Protein AF-A0A967T1V9-F1 (afdb_monomer)

Mean predicted aligned error: 3.92 Å

Radius of gyration: 18.21 Å; Cα contacts (8 Å, |Δi|>4): 302; chains: 1; bounding box: 53×34×50 Å

Structure (mmCIF, N/CA/C/O backbone):
data_AF-A0A967T1V9-F1
#
_entry.id   AF-A0A967T1V9-F1
#
loop_
_atom_site.group_PDB
_atom_site.id
_atom_site.type_symbol
_atom_site.label_atom_id
_atom_site.label_alt_id
_atom_site.label_comp_id
_atom_site.label_asym_id
_atom_site.label_entity_id
_atom_site.label_seq_id
_atom_site.pdbx_PDB_ins_code
_atom_site.Cartn_x
_atom_site.Cartn_y
_atom_site.Cartn_z
_atom_site.occupancy
_atom_site.B_iso_or_equiv
_atom_site.auth_seq_id
_atom_site.auth_comp_id
_atom_site.auth_asym_id
_atom_site.auth_atom_id
_atom_site.pdbx_PDB_model_num
ATOM 1 N N . MET A 1 1 ? -32.010 10.575 22.902 1.00 70.25 1 MET A N 1
ATOM 2 C CA . MET A 1 1 ? -31.054 11.051 21.871 1.00 70.25 1 MET A CA 1
ATOM 3 C C . MET A 1 1 ? -29.702 10.324 21.875 1.00 70.25 1 MET A C 1
ATOM 5 O O . MET A 1 1 ? -29.165 10.137 20.795 1.00 70.25 1 MET A O 1
ATOM 9 N N . ASN A 1 2 ? -29.163 9.843 23.007 1.00 82.50 2 ASN A N 1
ATOM 10 C CA . ASN A 1 2 ? -27.810 9.244 23.025 1.00 82.50 2 ASN A CA 1
ATOM 11 C C . ASN A 1 2 ? -27.678 7.851 22.374 1.00 82.50 2 ASN A C 1
ATOM 13 O O . ASN A 1 2 ? -26.632 7.557 21.805 1.00 82.50 2 ASN A O 1
ATOM 17 N N . GLN A 1 3 ? -28.718 7.008 22.412 1.00 84.69 3 GLN A N 1
ATOM 18 C CA . GLN A 1 3 ? -28.639 5.645 21.858 1.00 84.69 3 GLN A CA 1
ATOM 19 C C . GLN A 1 3 ? -28.569 5.617 20.322 1.00 84.69 3 GLN A C 1
ATOM 21 O O . GLN A 1 3 ? -27.762 4.881 19.764 1.00 84.69 3 GLN A O 1
ATOM 26 N N . LEU A 1 4 ? -29.348 6.465 19.639 1.00 86.62 4 LEU A N 1
ATOM 27 C CA . LEU A 1 4 ? -29.319 6.595 18.175 1.00 86.62 4 LEU A CA 1
ATOM 28 C C . LEU A 1 4 ? -27.925 7.003 17.666 1.00 86.62 4 LEU A C 1
ATOM 30 O O . LEU A 1 4 ? -27.358 6.333 16.807 1.00 86.62 4 LEU A O 1
ATOM 34 N N . ALA A 1 5 ? -27.319 8.023 18.284 1.00 89.06 5 ALA A N 1
ATOM 35 C CA . ALA A 1 5 ? -25.990 8.502 17.903 1.00 89.06 5 ALA A CA 1
ATOM 36 C C . ALA A 1 5 ? -24.879 7.449 18.106 1.00 89.06 5 ALA A C 1
ATOM 38 O O . ALA A 1 5 ? -23.890 7.422 17.367 1.00 89.06 5 ALA A O 1
ATOM 39 N N . GLU A 1 6 ? -25.014 6.572 19.106 1.00 88.12 6 GLU A N 1
ATOM 40 C CA . GLU A 1 6 ? -24.047 5.498 19.340 1.00 88.12 6 GLU A CA 1
ATOM 41 C C . GLU A 1 6 ? -24.153 4.391 18.281 1.00 88.12 6 GLU A C 1
ATOM 43 O O . GLU A 1 6 ? -23.126 3.912 17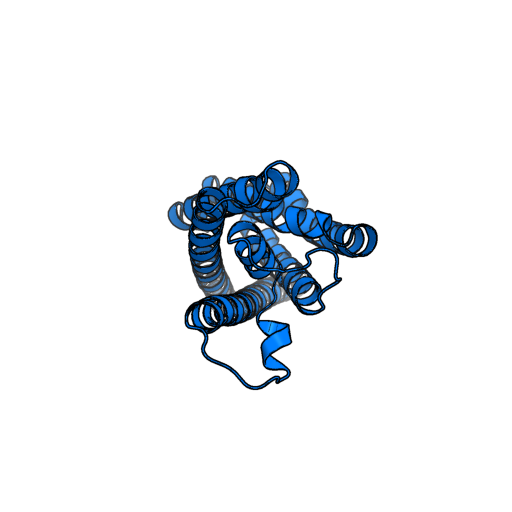.783 1.00 88.12 6 GLU A O 1
ATOM 48 N N . THR A 1 7 ? -25.376 4.022 17.898 1.00 89.25 7 THR A N 1
ATOM 49 C CA . THR A 1 7 ? -25.648 3.023 16.856 1.00 89.25 7 THR A CA 1
ATOM 50 C C . THR A 1 7 ? -25.126 3.479 15.495 1.00 89.25 7 THR A C 1
ATOM 52 O O . THR A 1 7 ? -24.382 2.737 14.846 1.00 89.25 7 THR A O 1
ATOM 55 N N . ASP A 1 8 ? -25.391 4.728 15.104 1.00 91.19 8 ASP A N 1
ATOM 56 C CA . ASP A 1 8 ? -24.904 5.296 13.838 1.00 91.19 8 ASP A CA 1
ATOM 57 C C . ASP A 1 8 ? -23.376 5.286 13.765 1.00 91.19 8 ASP A C 1
ATOM 59 O O . ASP A 1 8 ? -22.770 4.889 12.763 1.00 91.19 8 ASP A O 1
ATOM 63 N N . LYS A 1 9 ? -22.723 5.638 14.876 1.00 92.25 9 LYS A N 1
ATOM 64 C CA . LYS A 1 9 ? -21.265 5.611 14.979 1.00 92.25 9 LYS A CA 1
ATOM 65 C C . LYS A 1 9 ? -20.708 4.193 14.856 1.00 92.25 9 LYS A C 1
ATOM 67 O O . LYS A 1 9 ? -19.671 4.025 14.217 1.00 92.25 9 LYS A O 1
ATOM 72 N N . LYS A 1 10 ? -21.336 3.176 15.455 1.00 90.88 10 LYS A N 1
ATOM 73 C CA . LYS A 1 10 ? -20.901 1.769 15.321 1.00 90.88 10 LYS A CA 1
ATOM 74 C C . LYS A 1 10 ? -21.053 1.276 13.880 1.00 90.88 10 LYS A C 1
ATOM 76 O O . LYS A 1 10 ? -20.117 0.677 13.346 1.00 90.88 10 LYS A O 1
ATOM 81 N N . ASN A 1 11 ? -22.169 1.604 13.232 1.00 93.38 11 ASN A N 1
ATOM 82 C CA . ASN A 1 11 ? -22.436 1.249 11.837 1.00 93.38 11 ASN A CA 1
ATOM 83 C C . ASN A 1 11 ? -21.427 1.884 10.876 1.00 93.38 11 ASN A C 1
ATOM 85 O O . ASN A 1 11 ? -20.860 1.189 10.030 1.00 93.38 11 ASN A O 1
ATOM 89 N N . LEU A 1 12 ? -21.112 3.170 11.059 1.00 94.62 12 LEU A N 1
ATOM 90 C CA . LEU A 1 12 ? -20.089 3.854 10.266 1.00 94.62 12 LEU A CA 1
ATOM 91 C C . LEU A 1 12 ? -18.727 3.154 10.377 1.00 94.62 12 LEU A C 1
ATOM 93 O O . LEU A 1 12 ? -18.062 2.916 9.374 1.00 94.62 12 LEU A O 1
ATOM 97 N N . GLN A 1 13 ? -18.315 2.779 11.589 1.00 94.50 13 GLN A N 1
ATOM 98 C CA . GLN A 1 13 ? -17.035 2.096 11.811 1.00 94.50 13 GLN A CA 1
ATOM 99 C C . GLN A 1 13 ? -16.987 0.722 11.149 1.00 94.50 13 GLN A C 1
ATOM 101 O O . GLN A 1 13 ? -15.984 0.377 10.527 1.00 94.50 13 GLN A O 1
ATOM 106 N N . LYS A 1 14 ? -18.075 -0.045 11.260 1.00 95.62 14 LYS A N 1
ATOM 107 C CA . LYS A 1 14 ? -18.221 -1.340 10.591 1.00 95.62 14 LYS A CA 1
ATOM 108 C C . LYS A 1 14 ? -18.066 -1.188 9.076 1.00 95.62 14 LYS A C 1
ATOM 110 O O . LYS A 1 14 ? -17.266 -1.899 8.472 1.00 95.62 14 LYS A O 1
ATOM 115 N N . ASN A 1 15 ? -18.756 -0.213 8.485 1.00 96.75 15 ASN A N 1
ATOM 116 C CA . ASN A 1 15 ? -18.692 0.055 7.049 1.00 96.75 15 ASN A CA 1
ATOM 117 C C . ASN A 1 15 ? -17.290 0.487 6.601 1.00 96.75 15 ASN A C 1
ATOM 119 O O . ASN A 1 15 ? -16.814 0.006 5.577 1.00 96.75 15 ASN A O 1
ATOM 123 N N . LEU A 1 16 ? -16.595 1.321 7.384 1.00 96.81 16 LEU A N 1
ATOM 124 C CA . LEU A 1 16 ? -15.213 1.721 7.094 1.00 96.81 16 LEU A CA 1
ATOM 125 C C . LEU A 1 16 ? -14.243 0.534 7.131 1.00 96.81 16 LEU A C 1
ATOM 127 O O . LEU A 1 16 ? -13.396 0.415 6.247 1.00 96.81 16 LEU A O 1
ATOM 131 N N . TYR A 1 17 ? -14.370 -0.370 8.108 1.00 97.56 17 TYR A N 1
ATOM 132 C CA . TYR A 1 17 ? -13.539 -1.576 8.148 1.00 97.56 17 TYR A CA 1
ATOM 133 C C . TYR A 1 17 ? -13.818 -2.511 6.974 1.00 97.56 17 TYR A C 1
ATOM 135 O O . TYR A 1 17 ? -12.871 -2.994 6.357 1.00 97.56 17 TYR A O 1
ATOM 143 N N . LYS A 1 18 ? -15.092 -2.711 6.621 1.00 97.38 18 LYS A N 1
ATOM 144 C CA . LYS A 1 18 ? -15.491 -3.532 5.472 1.00 97.38 18 LYS A CA 1
ATOM 145 C C . LYS A 1 18 ? -14.981 -2.955 4.150 1.00 97.38 18 LYS A C 1
ATOM 147 O O . LYS A 1 18 ? -14.394 -3.683 3.349 1.00 97.38 18 LYS A O 1
ATOM 152 N N . ALA A 1 19 ? -15.172 -1.654 3.930 1.00 97.75 19 ALA A N 1
ATOM 153 C CA . ALA A 1 19 ? -14.698 -0.959 2.735 1.00 97.75 19 ALA A CA 1
ATOM 154 C C . ALA A 1 19 ? -13.168 -1.005 2.639 1.00 97.75 19 ALA A C 1
ATOM 156 O O . ALA A 1 19 ? -12.628 -1.346 1.586 1.00 97.75 19 ALA A O 1
ATOM 157 N N . GLY A 1 20 ? -12.470 -0.751 3.751 1.00 97.88 20 GLY A N 1
ATOM 158 C CA . GLY A 1 20 ? -11.017 -0.854 3.822 1.00 97.88 20 GLY A CA 1
ATOM 159 C C . GLY A 1 20 ? -10.523 -2.262 3.493 1.00 97.88 20 GLY A C 1
ATOM 160 O O . GLY A 1 20 ? -9.680 -2.412 2.615 1.00 97.88 20 GLY A O 1
ATOM 161 N N . ALA A 1 21 ? -11.088 -3.297 4.123 1.00 98.06 21 ALA A N 1
ATOM 162 C CA . ALA A 1 21 ? -10.703 -4.691 3.894 1.00 98.06 21 ALA A CA 1
ATOM 163 C C . ALA A 1 21 ? -10.930 -5.134 2.440 1.00 98.06 21 ALA A C 1
ATOM 165 O O . ALA A 1 21 ? -10.050 -5.743 1.833 1.00 98.06 21 ALA A O 1
ATOM 166 N N . THR A 1 22 ? -12.081 -4.767 1.868 1.00 98.06 22 THR A N 1
ATOM 167 C CA . THR A 1 22 ? -12.411 -5.044 0.461 1.00 98.06 22 THR A CA 1
ATOM 168 C C . THR A 1 22 ? -11.415 -4.355 -0.472 1.00 98.06 22 THR A C 1
ATOM 170 O O . THR A 1 22 ? -10.914 -4.974 -1.407 1.00 98.06 22 THR A O 1
ATOM 173 N N . SER A 1 23 ? -11.061 -3.100 -0.180 1.00 98.31 23 SER A N 1
ATOM 174 C CA . SER A 1 23 ? -10.085 -2.344 -0.973 1.00 98.31 23 SER A CA 1
ATOM 175 C C . SER A 1 23 ? -8.697 -2.985 -0.936 1.00 98.31 23 SER A C 1
ATOM 177 O O . SER A 1 23 ? -8.032 -3.070 -1.965 1.00 98.31 23 SER A O 1
ATOM 179 N N . VAL A 1 24 ? -8.275 -3.498 0.226 1.00 98.19 24 VAL A N 1
ATOM 180 C CA . VAL A 1 24 ? -6.996 -4.214 0.373 1.00 98.19 24 VAL A CA 1
ATOM 181 C C . VAL A 1 24 ? -6.970 -5.500 -0.444 1.00 98.19 24 VAL A C 1
ATOM 183 O O . VAL A 1 24 ? -5.974 -5.772 -1.110 1.00 98.19 24 VAL A O 1
ATOM 186 N N . LEU A 1 25 ? -8.054 -6.281 -0.423 1.00 98.38 25 LEU A N 1
ATOM 187 C CA . LEU A 1 25 ? -8.147 -7.499 -1.229 1.00 98.38 25 LEU A CA 1
ATOM 188 C C . LEU A 1 25 ? -8.096 -7.195 -2.726 1.00 98.38 25 LEU A C 1
ATOM 190 O O . LEU A 1 25 ? -7.391 -7.886 -3.455 1.00 98.38 25 LEU A O 1
ATOM 194 N N . LEU A 1 26 ? -8.790 -6.148 -3.177 1.00 98.19 26 LEU A N 1
ATOM 195 C CA . LEU A 1 26 ? -8.714 -5.712 -4.571 1.00 98.19 26 LEU A CA 1
ATOM 196 C C . LEU A 1 26 ? -7.283 -5.318 -4.947 1.00 98.19 26 LEU A C 1
ATOM 198 O O . LEU A 1 26 ? -6.775 -5.808 -5.950 1.00 98.19 26 LEU A O 1
ATOM 202 N N . MET A 1 27 ? -6.595 -4.522 -4.121 1.00 98.00 27 MET A N 1
ATOM 203 C CA . MET A 1 27 ? -5.181 -4.196 -4.353 1.00 98.00 27 MET A CA 1
ATOM 204 C C . MET A 1 27 ? -4.307 -5.450 -4.425 1.00 98.00 27 MET A C 1
ATOM 206 O O . MET A 1 27 ? -3.477 -5.555 -5.323 1.00 98.00 27 MET A O 1
ATOM 210 N N . LEU A 1 28 ? -4.503 -6.414 -3.521 1.00 98.00 28 LEU A N 1
ATOM 211 C CA . LEU A 1 28 ? -3.759 -7.673 -3.534 1.00 98.00 28 LEU A CA 1
ATOM 212 C C . LEU A 1 28 ? -3.951 -8.424 -4.858 1.00 98.00 28 LEU A C 1
ATOM 214 O O . LEU A 1 28 ? -2.972 -8.894 -5.428 1.00 98.00 28 LEU A O 1
ATOM 218 N N . VAL A 1 29 ? -5.180 -8.493 -5.377 1.00 97.75 29 VAL A N 1
ATOM 219 C CA . VAL A 1 29 ? -5.466 -9.101 -6.687 1.00 97.75 29 VAL A CA 1
ATOM 220 C C . VAL A 1 29 ? -4.754 -8.349 -7.814 1.00 97.75 29 VAL A C 1
ATOM 222 O O . VAL A 1 29 ? -4.144 -8.985 -8.670 1.00 97.75 29 VAL A O 1
ATOM 225 N N . LEU A 1 30 ? -4.766 -7.013 -7.803 1.00 96.62 30 LEU A N 1
ATOM 226 C CA . LEU A 1 30 ? -4.076 -6.207 -8.817 1.00 96.62 30 LEU A CA 1
ATOM 227 C C . LEU A 1 30 ? -2.554 -6.426 -8.802 1.00 96.62 30 LEU A C 1
ATOM 229 O O . LEU A 1 30 ? -1.940 -6.577 -9.858 1.00 96.62 30 LEU A O 1
ATOM 233 N N . PHE A 1 31 ? -1.942 -6.509 -7.618 1.00 96.69 31 PHE A N 1
ATOM 234 C CA . PHE A 1 31 ? -0.520 -6.839 -7.500 1.00 96.69 31 PHE A CA 1
ATOM 235 C C . PHE A 1 31 ? -0.232 -8.298 -7.899 1.00 96.69 31 PHE A C 1
ATOM 237 O O . PHE A 1 31 ? 0.758 -8.566 -8.573 1.00 96.69 31 PHE A O 1
ATOM 244 N N . LEU A 1 32 ? -1.114 -9.253 -7.597 1.00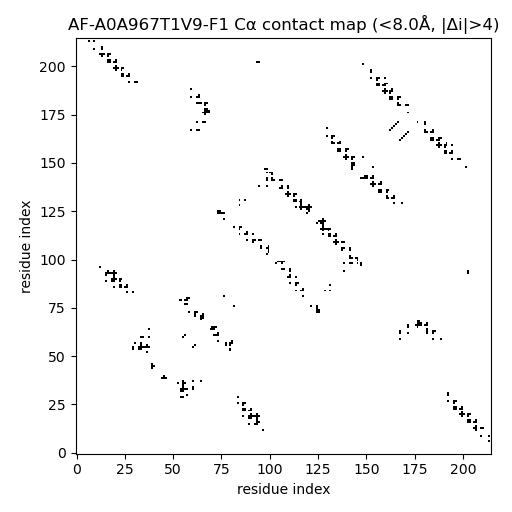 96.31 32 LEU A N 1
ATOM 245 C CA . LEU A 1 32 ? -0.957 -10.633 -8.076 1.00 96.31 32 LEU A CA 1
ATOM 246 C C . LEU A 1 32 ? -0.981 -10.721 -9.608 1.00 96.31 32 LEU A C 1
ATOM 248 O O . LEU A 1 32 ? -0.148 -11.416 -10.188 1.00 96.31 32 LEU A O 1
ATOM 252 N N . ILE A 1 33 ? -1.878 -9.982 -10.271 1.00 94.62 33 ILE A N 1
ATOM 253 C CA . ILE A 1 33 ? -1.911 -9.889 -11.740 1.00 94.62 33 ILE A CA 1
ATOM 254 C C . ILE A 1 33 ? -0.579 -9.339 -12.269 1.00 94.62 33 ILE A C 1
ATOM 256 O O . ILE A 1 33 ? -0.012 -9.900 -13.206 1.00 94.62 33 ILE A O 1
ATOM 260 N N . GLY A 1 34 ? -0.040 -8.295 -11.635 1.00 93.75 34 GLY A N 1
ATOM 261 C CA . GLY A 1 34 ? 1.278 -7.754 -11.967 1.00 93.75 34 GLY A CA 1
ATOM 262 C C . GLY A 1 34 ? 2.421 -8.759 -11.805 1.00 93.75 34 GLY A C 1
ATOM 263 O O . GLY A 1 34 ? 3.250 -8.901 -12.702 1.00 93.75 34 GLY A O 1
ATOM 264 N N . ALA A 1 35 ? 2.443 -9.505 -10.698 1.00 93.56 35 ALA A N 1
ATOM 265 C CA . ALA A 1 35 ? 3.440 -10.547 -10.452 1.00 93.56 35 ALA A CA 1
ATOM 266 C C . ALA A 1 35 ? 3.387 -11.660 -11.513 1.00 93.56 35 ALA A C 1
ATOM 268 O O . ALA A 1 35 ? 4.425 -12.081 -12.026 1.00 93.56 35 ALA A O 1
ATOM 269 N N . ILE A 1 36 ? 2.184 -12.095 -11.901 1.00 91.94 36 ILE A N 1
ATOM 270 C CA . ILE A 1 36 ? 1.989 -13.049 -13.004 1.00 91.94 36 ILE A CA 1
ATOM 271 C C . ILE A 1 36 ? 2.498 -12.450 -14.325 1.00 91.94 36 ILE A C 1
ATOM 273 O O . ILE A 1 36 ? 3.154 -13.143 -15.106 1.00 91.94 36 ILE A O 1
ATOM 277 N N . GLY A 1 37 ? 2.266 -11.156 -14.560 1.00 89.50 37 GLY A N 1
ATOM 278 C CA . GLY A 1 37 ? 2.805 -10.421 -15.709 1.00 89.50 37 GLY A CA 1
ATOM 279 C C . GLY A 1 37 ? 4.336 -10.451 -15.783 1.00 89.50 37 GLY A C 1
ATOM 280 O O . GLY A 1 37 ? 4.903 -10.686 -16.852 1.00 89.50 37 GLY A O 1
ATOM 281 N N . ILE A 1 38 ? 5.026 -10.300 -14.646 1.00 89.06 38 ILE A N 1
ATOM 282 C CA . ILE A 1 38 ? 6.494 -10.430 -14.574 1.00 89.06 38 ILE A CA 1
ATOM 283 C C . ILE A 1 38 ? 6.936 -11.840 -14.976 1.00 89.06 38 ILE A C 1
ATOM 285 O O . ILE A 1 38 ? 7.829 -11.987 -15.814 1.00 89.06 38 ILE A O 1
ATOM 289 N N . ILE A 1 39 ? 6.324 -12.875 -14.395 1.00 88.38 39 ILE A N 1
ATOM 290 C CA . ILE A 1 39 ? 6.701 -14.276 -14.639 1.00 88.38 39 ILE A CA 1
ATOM 291 C C . ILE A 1 39 ? 6.501 -14.634 -16.115 1.00 88.38 39 ILE A C 1
ATOM 293 O O . ILE A 1 39 ? 7.401 -15.170 -16.756 1.00 88.38 39 ILE A O 1
ATOM 297 N N . THR A 1 40 ? 5.344 -14.289 -16.675 1.00 87.12 40 THR A N 1
ATOM 298 C CA . THR A 1 40 ? 4.993 -14.601 -18.069 1.00 87.12 40 THR A CA 1
ATOM 299 C C . THR A 1 40 ? 5.900 -13.884 -19.068 1.00 87.12 40 THR A C 1
ATOM 301 O O . THR A 1 40 ? 6.395 -14.521 -19.999 1.00 87.12 40 THR A O 1
ATOM 304 N N . THR A 1 41 ? 6.217 -12.606 -18.823 1.00 81.81 41 THR A N 1
ATOM 305 C CA . THR A 1 41 ? 7.192 -11.848 -19.627 1.00 81.81 41 THR A CA 1
ATOM 306 C C . THR A 1 41 ? 8.587 -12.474 -19.543 1.00 81.81 41 THR A C 1
ATOM 308 O O . THR A 1 41 ? 9.251 -12.649 -20.564 1.00 81.81 41 THR A O 1
ATOM 311 N N . SER A 1 42 ? 9.024 -12.861 -18.340 1.00 80.25 42 SER A N 1
ATOM 312 C CA . SER A 1 42 ? 10.353 -13.454 -18.117 1.00 80.25 42 SER A CA 1
ATOM 313 C C . SER A 1 42 ? 10.507 -14.810 -18.809 1.00 80.25 42 SER A C 1
ATOM 315 O O . SER A 1 42 ? 11.573 -15.125 -19.330 1.00 80.25 42 SER A O 1
ATOM 317 N N . LEU A 1 43 ? 9.426 -15.589 -18.872 1.00 84.94 43 LEU A N 1
ATOM 318 C CA . LEU A 1 43 ? 9.370 -16.881 -19.561 1.00 84.94 43 LEU A CA 1
ATOM 319 C C . LEU A 1 43 ? 9.114 -16.759 -21.073 1.00 84.94 43 LEU A C 1
ATOM 321 O O . LEU A 1 43 ? 8.974 -17.780 -21.742 1.00 84.94 43 LEU A O 1
ATOM 325 N N . ARG A 1 44 ? 9.048 -15.534 -21.622 1.00 79.25 44 ARG A N 1
ATOM 326 C CA . ARG A 1 44 ? 8.713 -15.251 -23.032 1.00 79.25 44 ARG A CA 1
ATOM 327 C C . ARG A 1 44 ? 7.409 -15.915 -23.487 1.00 79.25 44 ARG A C 1
ATOM 329 O O . ARG A 1 44 ? 7.261 -16.278 -24.652 1.00 79.25 44 ARG A O 1
ATOM 336 N N . ILE A 1 45 ? 6.455 -16.068 -22.572 1.00 77.12 45 ILE A N 1
ATOM 337 C CA . ILE A 1 45 ? 5.138 -16.610 -22.894 1.00 77.12 45 ILE A CA 1
ATOM 338 C C . ILE A 1 45 ? 4.351 -15.486 -23.563 1.00 77.12 45 ILE A C 1
ATOM 340 O O . ILE A 1 45 ? 3.948 -14.523 -22.912 1.00 77.12 45 ILE A O 1
ATOM 344 N N . THR A 1 46 ? 4.160 -15.588 -24.877 1.00 65.38 46 THR A N 1
ATOM 345 C CA . THR A 1 46 ? 3.362 -14.626 -25.640 1.00 65.38 46 THR A CA 1
ATOM 346 C C . THR A 1 46 ? 1.896 -14.753 -25.239 1.00 65.38 46 THR A C 1
ATOM 348 O O . THR A 1 46 ? 1.204 -15.685 -25.641 1.00 65.38 46 THR A O 1
ATOM 351 N N . ILE A 1 47 ? 1.410 -13.804 -24.442 1.00 66.81 47 ILE A N 1
ATOM 352 C CA . ILE A 1 47 ? -0.019 -13.628 -24.188 1.00 66.81 47 ILE A CA 1
ATOM 353 C C . ILE A 1 47 ? -0.516 -12.620 -25.223 1.00 66.81 47 ILE A C 1
ATOM 355 O O . ILE A 1 47 ? -0.063 -11.479 -25.234 1.00 66.81 47 ILE A O 1
ATOM 359 N N . ASN A 1 48 ? -1.419 -13.033 -26.114 1.00 61.19 48 ASN A N 1
ATOM 360 C CA . ASN A 1 48 ? -1.983 -12.151 -27.138 1.00 61.19 48 ASN A CA 1
ATOM 361 C C . ASN A 1 48 ? -2.728 -10.956 -26.502 1.00 61.19 48 ASN A C 1
ATOM 363 O O . ASN A 1 48 ? -3.840 -11.105 -26.004 1.00 61.19 48 ASN A O 1
ATOM 367 N N . ASN A 1 49 ? -2.077 -9.788 -26.520 1.00 60.47 49 ASN A N 1
ATOM 368 C CA . ASN A 1 49 ? -2.548 -8.400 -26.693 1.00 60.47 49 ASN A CA 1
ATOM 369 C C . ASN A 1 49 ? -3.970 -8.008 -26.220 1.00 60.47 49 ASN A C 1
ATOM 371 O O . ASN A 1 49 ? -4.666 -7.260 -26.906 1.00 60.47 49 ASN A O 1
ATOM 375 N N . GLY A 1 50 ? -4.425 -8.480 -25.059 1.00 75.69 50 GLY A N 1
ATOM 376 C CA . GLY A 1 50 ? -5.720 -8.097 -24.482 1.00 75.69 50 GLY A CA 1
ATOM 377 C C . GLY A 1 50 ? -5.651 -6.950 -23.463 1.00 75.69 50 GLY A C 1
ATOM 378 O O . GLY A 1 50 ? -4.579 -6.547 -23.015 1.00 75.69 50 GLY A O 1
ATOM 379 N N . TRP A 1 51 ? -6.826 -6.504 -23.001 1.00 74.75 51 TRP A N 1
ATOM 380 C CA . TRP A 1 51 ? -7.021 -5.581 -21.862 1.00 74.75 51 TRP A CA 1
ATOM 381 C C . TRP A 1 51 ? -6.242 -5.985 -20.594 1.00 74.75 51 TRP A C 1
ATOM 383 O O . TRP A 1 51 ? -5.851 -5.141 -19.792 1.00 74.75 51 TRP A O 1
ATOM 393 N N . LEU A 1 52 ? -5.971 -7.282 -20.437 1.00 76.56 52 LEU A N 1
ATOM 394 C CA . LEU A 1 52 ? -5.206 -7.864 -19.336 1.00 76.56 52 LEU A CA 1
ATOM 395 C C . LEU A 1 52 ? -3.762 -7.345 -19.262 1.00 76.56 52 LEU A C 1
ATOM 397 O O . LEU A 1 52 ? -3.207 -7.276 -18.169 1.00 76.56 52 LEU A O 1
ATOM 401 N N . MET A 1 53 ? -3.172 -6.930 -20.386 1.00 79.62 53 MET A N 1
ATOM 402 C CA . MET A 1 53 ? -1.814 -6.377 -20.426 1.00 79.62 53 MET A CA 1
ATOM 403 C C . MET A 1 53 ? -1.730 -5.042 -19.668 1.00 79.62 53 MET A C 1
ATOM 405 O O . MET A 1 53 ? -0.778 -4.806 -18.933 1.00 79.62 53 MET A O 1
ATOM 409 N N . GLN A 1 54 ? -2.785 -4.220 -19.734 1.00 81.62 54 GLN A N 1
ATOM 410 C CA . GLN A 1 54 ? -2.848 -2.943 -19.012 1.00 81.62 54 GLN A CA 1
ATOM 411 C C . GLN A 1 54 ? -2.890 -3.122 -17.487 1.00 81.62 54 GLN A C 1
ATOM 413 O O . GLN A 1 54 ? -2.420 -2.260 -16.751 1.00 81.62 54 GLN A O 1
ATOM 418 N N . LEU A 1 55 ? -3.430 -4.243 -16.998 1.00 85.44 55 LEU A N 1
ATOM 419 C CA . LEU A 1 55 ? -3.477 -4.544 -15.563 1.00 85.44 55 LEU A CA 1
ATOM 420 C C . LEU A 1 55 ? -2.152 -5.087 -15.016 1.00 85.44 55 LEU A C 1
ATOM 422 O O . LEU A 1 55 ? -1.940 -5.071 -13.803 1.00 85.44 55 LEU A O 1
ATOM 426 N N . GLN A 1 56 ? -1.269 -5.574 -15.888 1.00 87.75 56 GLN A N 1
ATOM 427 C CA . GLN A 1 56 ? 0.032 -6.111 -15.490 1.00 87.75 56 GLN A CA 1
ATOM 428 C C . GLN A 1 56 ? 1.054 -5.001 -15.213 1.00 87.75 56 GLN A C 1
ATOM 430 O O . GLN A 1 56 ? 1.946 -5.187 -14.386 1.00 87.75 56 GLN A O 1
ATOM 435 N N . ASP A 1 57 ? 0.903 -3.838 -15.848 1.00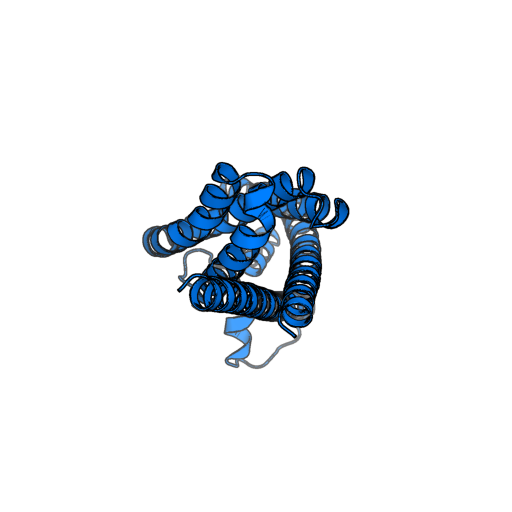 88.31 57 ASP A N 1
ATOM 436 C CA . ASP A 1 57 ? 1.834 -2.710 -15.749 1.00 88.31 57 ASP A CA 1
ATOM 437 C C . ASP A 1 57 ? 1.483 -1.752 -14.598 1.00 88.31 57 ASP A C 1
ATOM 439 O O . ASP A 1 57 ? 1.306 -0.547 -14.785 1.00 88.31 57 ASP A O 1
ATOM 443 N N . ASN A 1 58 ? 1.398 -2.288 -13.375 1.00 92.12 58 ASN A N 1
ATOM 444 C CA . ASN A 1 58 ? 1.445 -1.437 -12.184 1.00 92.12 58 ASN A CA 1
ATOM 445 C C . ASN A 1 58 ? 2.861 -0.893 -11.961 1.00 92.12 58 ASN A C 1
ATOM 447 O O . ASN A 1 58 ? 3.856 -1.512 -12.344 1.00 92.12 58 ASN A O 1
ATOM 451 N N . TRP A 1 59 ? 2.964 0.259 -11.306 1.00 93.19 59 TRP A N 1
ATOM 452 C CA . TRP A 1 59 ? 4.233 0.973 -11.156 1.00 93.19 59 TRP A CA 1
ATOM 453 C C . TRP A 1 59 ? 5.368 0.148 -10.536 1.00 93.19 59 TRP A C 1
ATOM 455 O O . TRP A 1 59 ? 6.514 0.289 -10.954 1.00 93.19 59 TRP A O 1
ATOM 465 N N . LEU A 1 60 ? 5.075 -0.745 -9.585 1.00 92.38 60 LEU A N 1
ATOM 466 C CA . LEU A 1 60 ? 6.088 -1.614 -8.981 1.00 92.38 60 LEU A CA 1
ATOM 467 C C . LEU A 1 60 ? 6.645 -2.631 -9.987 1.00 92.38 60 LEU A C 1
ATOM 469 O O . LEU A 1 60 ? 7.848 -2.895 -10.002 1.00 92.38 60 LEU A O 1
ATOM 473 N N . VAL A 1 61 ? 5.787 -3.181 -10.849 1.00 93.94 61 VAL A N 1
ATOM 474 C CA . VAL A 1 61 ? 6.207 -4.049 -11.959 1.00 93.94 61 VAL A CA 1
ATOM 475 C C . VAL A 1 61 ? 7.056 -3.263 -12.954 1.00 93.94 61 VAL A C 1
ATOM 477 O O . VAL A 1 61 ? 8.083 -3.762 -13.411 1.00 93.94 61 VAL A O 1
ATOM 480 N N . VAL A 1 62 ? 6.672 -2.023 -13.264 1.00 93.44 62 VAL A N 1
ATOM 481 C CA . VAL A 1 62 ? 7.443 -1.142 -14.154 1.00 93.44 62 VAL A CA 1
ATOM 482 C C . VAL A 1 62 ? 8.828 -0.842 -13.569 1.00 93.44 62 VAL A C 1
ATOM 484 O O . VAL A 1 62 ? 9.822 -0.971 -14.282 1.00 93.44 62 VAL A O 1
ATOM 487 N N . LEU A 1 63 ? 8.923 -0.523 -12.273 1.00 92.12 63 LEU A N 1
ATOM 488 C CA . LEU A 1 63 ? 10.205 -0.324 -11.584 1.00 92.12 63 LEU A CA 1
ATOM 489 C C . LEU A 1 63 ? 11.086 -1.573 -11.639 1.00 92.12 63 LEU A C 1
ATOM 491 O O . LEU A 1 63 ? 12.284 -1.478 -11.912 1.00 92.12 63 LEU A O 1
ATOM 495 N N . PHE A 1 64 ? 10.499 -2.750 -11.425 1.00 93.81 64 PHE A N 1
ATOM 496 C CA . PHE A 1 64 ? 11.218 -4.011 -11.563 1.00 93.81 64 PHE A CA 1
ATOM 497 C C . PHE A 1 64 ? 11.755 -4.203 -12.991 1.00 93.81 64 PHE A C 1
ATOM 499 O O . PHE A 1 64 ? 12.939 -4.488 -13.166 1.00 93.81 64 PHE A O 1
ATOM 506 N N . LYS A 1 65 ? 10.917 -3.984 -14.015 1.00 92.56 65 LYS A N 1
ATOM 507 C CA . LYS A 1 65 ? 11.301 -4.095 -15.434 1.00 92.56 65 LYS A CA 1
ATOM 508 C C . LYS A 1 65 ? 12.478 -3.175 -15.779 1.00 92.56 65 LYS A C 1
ATOM 510 O O . LYS A 1 65 ? 13.449 -3.646 -16.368 1.00 92.56 65 LYS A O 1
ATOM 515 N N . ILE A 1 66 ? 12.437 -1.911 -15.353 1.00 92.69 66 ILE A N 1
ATOM 516 C CA . ILE A 1 66 ? 13.516 -0.938 -15.601 1.00 92.69 66 ILE A CA 1
ATOM 517 C C . ILE A 1 66 ? 14.836 -1.407 -14.991 1.00 92.69 66 ILE A C 1
ATOM 519 O O . ILE A 1 66 ? 15.873 -1.366 -15.654 1.00 92.69 66 ILE A O 1
ATOM 523 N N . ASN A 1 67 ? 14.816 -1.903 -13.753 1.00 93.81 67 ASN A N 1
ATOM 524 C CA . ASN A 1 67 ? 16.032 -2.362 -13.078 1.00 93.81 67 ASN A CA 1
ATOM 525 C C . ASN A 1 67 ? 16.575 -3.687 -13.631 1.00 93.81 67 ASN A C 1
ATOM 527 O O . ASN A 1 67 ? 17.774 -3.937 -13.548 1.00 93.81 67 ASN A O 1
ATOM 531 N N . MET A 1 68 ? 15.722 -4.493 -14.264 1.00 91.75 68 MET A N 1
ATOM 532 C CA . MET A 1 68 ? 16.124 -5.666 -15.048 1.00 91.75 68 MET A CA 1
ATOM 533 C C . MET A 1 68 ? 16.700 -5.313 -16.431 1.00 91.75 68 MET A C 1
ATOM 535 O O . MET A 1 68 ? 17.088 -6.213 -17.171 1.00 91.75 68 MET A O 1
ATOM 539 N N . GLY A 1 69 ? 16.749 -4.028 -16.802 1.00 89.69 69 GLY A N 1
ATOM 540 C CA . GLY A 1 69 ? 17.209 -3.580 -18.120 1.00 89.69 69 GLY A CA 1
ATOM 541 C C . GLY A 1 69 ? 16.176 -3.775 -19.234 1.00 89.69 69 GLY A C 1
ATOM 542 O O . GLY A 1 69 ? 16.525 -3.721 -20.411 1.00 89.69 69 GLY A O 1
ATOM 543 N N . LEU A 1 70 ? 14.907 -4.012 -18.886 1.00 88.38 70 LEU A N 1
ATOM 544 C CA . LEU A 1 70 ? 13.814 -4.084 -19.850 1.00 88.38 70 LEU A CA 1
ATOM 545 C C . LEU A 1 70 ? 13.301 -2.676 -20.165 1.00 88.38 70 LEU A C 1
ATOM 547 O O . LEU A 1 70 ? 13.217 -1.815 -19.288 1.00 88.38 70 LEU A O 1
ATOM 551 N N . GLN A 1 71 ? 12.909 -2.452 -21.418 1.00 85.31 71 GLN A N 1
ATOM 552 C CA . GLN A 1 71 ? 12.329 -1.181 -21.837 1.00 85.31 71 GLN A CA 1
ATOM 553 C C . GLN A 1 71 ? 10.937 -1.012 -21.213 1.00 85.31 71 GLN A C 1
ATOM 555 O O . GLN A 1 71 ? 9.996 -1.724 -21.559 1.00 85.31 71 GLN A O 1
ATOM 560 N N . ALA A 1 72 ? 10.804 -0.069 -20.283 1.00 86.88 72 ALA A N 1
ATOM 561 C CA . ALA A 1 72 ? 9.532 0.305 -19.676 1.00 86.88 72 ALA A CA 1
ATOM 562 C C . ALA A 1 72 ? 9.532 1.801 -19.325 1.00 86.88 72 ALA A C 1
ATOM 564 O O . ALA A 1 72 ? 10.591 2.414 -19.195 1.00 86.88 72 ALA A O 1
ATOM 565 N N . ASN A 1 73 ? 8.345 2.404 -19.209 1.00 85.31 73 ASN A N 1
ATOM 566 C CA . ASN A 1 73 ? 8.194 3.847 -19.027 1.00 85.31 73 ASN A CA 1
ATOM 567 C C . ASN A 1 73 ? 7.366 4.166 -17.773 1.00 85.31 73 ASN A C 1
ATOM 569 O O . ASN A 1 73 ? 6.201 3.787 -17.685 1.00 85.31 73 ASN A O 1
ATOM 573 N N . LEU A 1 74 ? 7.966 4.883 -16.816 1.00 82.00 74 LEU A N 1
ATOM 574 C CA . LEU A 1 74 ? 7.316 5.304 -15.565 1.00 82.00 74 LEU A CA 1
ATOM 575 C C . LEU A 1 74 ? 6.490 6.585 -15.694 1.00 82.00 74 LEU A C 1
ATOM 577 O O . LEU A 1 74 ? 5.661 6.835 -14.817 1.00 82.00 74 LEU A O 1
ATOM 581 N N . ASN A 1 75 ? 6.721 7.379 -16.745 1.00 82.50 75 ASN A N 1
ATOM 582 C CA . ASN A 1 75 ? 6.153 8.721 -16.918 1.00 82.50 75 ASN A CA 1
ATOM 583 C C . ASN A 1 75 ? 4.758 8.712 -17.552 1.00 82.50 75 ASN A C 1
ATOM 585 O O . ASN A 1 75 ? 4.218 9.765 -17.881 1.00 82.50 75 ASN A O 1
ATOM 589 N N . ILE A 1 76 ? 4.172 7.534 -17.748 1.00 85.69 76 ILE A N 1
ATOM 590 C CA . ILE A 1 76 ? 2.811 7.398 -18.251 1.00 85.69 76 ILE A CA 1
ATOM 591 C C . ILE A 1 76 ? 1.879 7.327 -17.045 1.00 85.69 76 ILE A C 1
ATOM 593 O O . ILE A 1 76 ? 2.053 6.486 -16.159 1.00 85.69 76 ILE A O 1
ATOM 597 N N . ILE A 1 77 ? 0.875 8.206 -17.019 1.00 87.69 77 ILE A N 1
ATOM 598 C CA . ILE A 1 77 ? -0.204 8.144 -16.032 1.00 87.69 77 ILE A CA 1
ATOM 599 C C . ILE A 1 77 ? -1.000 6.870 -16.308 1.00 87.69 77 ILE A C 1
ATOM 601 O O . ILE A 1 77 ? -1.811 6.808 -17.232 1.00 87.69 77 ILE A O 1
ATOM 605 N N . SER A 1 78 ? -0.741 5.839 -15.510 1.00 91.62 78 SER A N 1
ATOM 606 C CA . SER A 1 78 ? -1.435 4.568 -15.632 1.00 91.62 78 SER A CA 1
ATOM 607 C C . SER A 1 78 ? -2.736 4.596 -14.836 1.00 91.62 78 SER A C 1
ATOM 609 O O . SER A 1 78 ? -2.749 4.909 -13.642 1.00 91.62 78 SER A O 1
ATOM 611 N N . LEU A 1 79 ? -3.843 4.228 -15.489 1.00 92.38 79 LEU A N 1
ATOM 612 C CA . LEU A 1 79 ? -5.153 4.124 -14.842 1.00 92.38 79 LEU A CA 1
ATOM 613 C C . LEU A 1 79 ? -5.120 3.129 -13.670 1.00 92.38 79 LEU A C 1
ATOM 615 O O . LEU A 1 79 ? -5.801 3.339 -12.667 1.00 92.38 79 LEU A O 1
ATOM 619 N N . ILE A 1 80 ? -4.299 2.076 -13.773 1.00 94.06 80 ILE A N 1
ATOM 620 C CA . ILE A 1 80 ? -4.165 1.070 -12.716 1.00 94.06 80 ILE A CA 1
ATOM 621 C C . ILE A 1 80 ? -3.500 1.635 -11.462 1.00 94.06 80 ILE A C 1
ATOM 623 O O . ILE A 1 80 ? -3.935 1.330 -10.354 1.00 94.06 80 ILE A O 1
ATOM 627 N N . ASP A 1 81 ? -2.508 2.513 -11.619 1.00 94.94 81 ASP A N 1
ATOM 628 C CA . ASP A 1 81 ? -1.848 3.160 -10.488 1.00 94.94 81 ASP A CA 1
ATOM 629 C C . ASP A 1 81 ? -2.828 4.084 -9.779 1.00 94.94 81 ASP A C 1
ATOM 631 O O . ASP A 1 81 ? -2.968 4.012 -8.561 1.00 94.94 81 ASP A O 1
ATOM 635 N N . LEU A 1 82 ? -3.586 4.880 -10.538 1.00 96.00 82 LEU A N 1
ATOM 636 C CA . LEU A 1 82 ? -4.624 5.737 -9.973 1.00 96.00 82 LEU A CA 1
ATOM 637 C C . LEU A 1 82 ? -5.682 4.916 -9.216 1.00 96.00 82 LEU A C 1
ATOM 639 O O . LEU A 1 82 ? -6.065 5.281 -8.104 1.00 96.00 82 LEU A O 1
ATOM 643 N N . ALA A 1 83 ? -6.112 3.780 -9.773 1.00 96.94 83 ALA A N 1
ATOM 644 C CA . ALA A 1 83 ? -7.040 2.870 -9.106 1.00 96.94 83 ALA A CA 1
ATOM 645 C C . ALA A 1 83 ? -6.456 2.314 -7.796 1.00 96.94 83 ALA A C 1
ATOM 647 O O . ALA A 1 83 ? -7.129 2.347 -6.764 1.00 96.94 83 ALA A O 1
ATOM 648 N N . ILE A 1 84 ? -5.193 1.868 -7.800 1.00 97.12 84 ILE A N 1
ATOM 649 C CA . ILE A 1 84 ? -4.488 1.411 -6.592 1.00 97.12 84 ILE A CA 1
ATOM 650 C C . ILE A 1 84 ? -4.441 2.529 -5.545 1.00 97.12 84 ILE A C 1
ATOM 652 O O . ILE A 1 84 ? -4.708 2.274 -4.373 1.00 97.12 84 ILE A O 1
ATOM 656 N N . MET A 1 85 ? -4.171 3.772 -5.945 1.00 97.69 85 MET A N 1
ATOM 657 C CA . MET A 1 85 ? -4.127 4.914 -5.028 1.00 97.69 85 MET A CA 1
ATOM 658 C C . MET A 1 85 ? -5.481 5.200 -4.375 1.00 97.69 85 MET A C 1
ATOM 660 O O . MET A 1 85 ? -5.548 5.393 -3.161 1.00 97.69 85 MET A O 1
ATOM 664 N N . VAL A 1 86 ? -6.570 5.155 -5.145 1.00 98.19 86 VAL A N 1
ATOM 665 C CA . VAL A 1 86 ? -7.933 5.324 -4.616 1.00 98.19 86 VAL A CA 1
ATOM 666 C C . VAL A 1 86 ? -8.295 4.196 -3.644 1.00 98.19 86 VAL A C 1
ATOM 668 O O . VAL A 1 86 ? -8.817 4.456 -2.555 1.00 98.19 86 VAL A O 1
ATOM 671 N N . LEU A 1 87 ? -7.972 2.945 -3.983 1.00 98.44 87 LEU A N 1
ATOM 672 C CA . LEU A 1 87 ? -8.170 1.804 -3.082 1.00 98.44 87 LEU A CA 1
ATOM 673 C C . LEU A 1 87 ? -7.336 1.949 -1.800 1.00 98.44 87 LEU A C 1
ATOM 6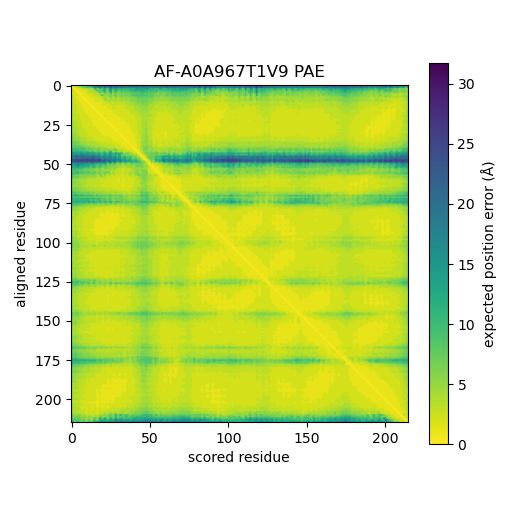75 O O . LEU A 1 87 ? -7.805 1.631 -0.702 1.00 98.44 87 LEU A O 1
ATOM 679 N N . PHE A 1 88 ? -6.123 2.489 -1.910 1.00 98.38 88 PHE A N 1
ATOM 680 C CA . PHE A 1 88 ? -5.257 2.741 -0.766 1.00 98.38 88 PHE A CA 1
ATOM 681 C C . PHE A 1 88 ? -5.817 3.842 0.150 1.00 98.38 88 PHE A C 1
ATOM 683 O O . PHE A 1 88 ? -5.727 3.718 1.375 1.00 98.38 88 PHE A O 1
ATOM 690 N N . CYS A 1 89 ? -6.460 4.882 -0.392 1.00 98.44 89 CYS A N 1
ATOM 691 C CA . CYS A 1 89 ? -7.195 5.878 0.400 1.00 98.44 89 CYS A CA 1
ATOM 692 C C . CYS A 1 89 ? -8.306 5.225 1.239 1.00 98.44 89 CYS A C 1
ATOM 694 O O . CYS A 1 89 ? -8.392 5.459 2.447 1.00 98.44 89 CYS A O 1
ATOM 696 N N . ALA A 1 90 ? -9.117 4.353 0.632 1.00 98.31 90 ALA A N 1
ATOM 697 C CA . ALA A 1 90 ? -10.176 3.627 1.334 1.00 98.31 90 ALA A CA 1
ATOM 698 C C . ALA A 1 90 ? -9.620 2.695 2.428 1.00 98.31 90 ALA A C 1
ATOM 700 O O . ALA A 1 90 ? -10.126 2.681 3.555 1.00 98.31 90 ALA A O 1
ATOM 701 N N . MET A 1 91 ? -8.527 1.977 2.144 1.00 98.31 91 MET A N 1
ATOM 702 C CA . MET A 1 91 ? -7.794 1.203 3.153 1.00 98.31 91 MET A CA 1
ATOM 703 C C . MET A 1 91 ? -7.317 2.086 4.312 1.00 98.31 91 MET A C 1
ATOM 705 O O . MET A 1 91 ? -7.487 1.725 5.479 1.00 98.31 91 MET A O 1
ATOM 709 N N . SER A 1 92 ? -6.734 3.242 4.000 1.00 98.31 92 SER A N 1
ATOM 710 C CA . SER A 1 92 ? -6.151 4.156 4.985 1.00 98.31 92 SER A CA 1
ATOM 711 C C . SER A 1 92 ? -7.200 4.702 5.949 1.00 98.31 92 SER A C 1
ATOM 713 O O . SER A 1 92 ? -6.928 4.807 7.141 1.00 98.31 92 SER A O 1
ATOM 715 N N . LEU A 1 93 ? -8.428 4.954 5.486 1.00 98.25 93 LEU A N 1
ATOM 716 C CA . LEU A 1 93 ? -9.549 5.318 6.362 1.00 98.25 93 LEU A CA 1
ATOM 717 C C . LEU A 1 93 ? -9.926 4.186 7.333 1.00 98.25 93 LEU A C 1
ATOM 719 O O . LEU A 1 93 ? -10.182 4.435 8.516 1.00 98.25 93 LEU A O 1
ATOM 723 N N . GLY A 1 94 ? -9.917 2.934 6.867 1.00 97.25 94 GLY A N 1
ATOM 724 C CA . GLY A 1 94 ? -10.120 1.763 7.726 1.00 97.25 94 GLY A CA 1
ATOM 725 C C . GLY A 1 94 ? -9.016 1.627 8.781 1.00 97.25 94 GLY A C 1
ATOM 726 O O . GLY A 1 94 ? -9.294 1.466 9.975 1.00 97.25 94 GLY A O 1
ATOM 727 N N . LEU A 1 95 ? -7.755 1.765 8.362 1.00 97.94 95 LEU A N 1
ATOM 728 C CA . LEU A 1 95 ? -6.592 1.734 9.252 1.00 97.94 95 LEU A CA 1
ATOM 729 C C . LEU A 1 95 ? -6.601 2.882 10.260 1.00 97.94 95 LEU A C 1
ATOM 731 O O . LEU A 1 95 ? -6.346 2.638 11.442 1.00 97.94 95 LEU A O 1
ATOM 735 N N . TYR A 1 96 ? -6.962 4.097 9.837 1.00 97.94 96 TYR A N 1
ATOM 736 C CA . TYR A 1 96 ? -7.079 5.266 10.704 1.00 97.94 96 TYR A CA 1
ATOM 737 C C . TYR A 1 96 ? -7.922 4.949 11.928 1.00 97.94 96 TYR A C 1
ATOM 739 O O . TYR A 1 96 ? -7.517 5.179 13.072 1.00 97.94 96 TYR A O 1
ATOM 747 N N . HIS A 1 97 ? -9.104 4.386 11.684 1.00 96.12 97 HIS A N 1
ATOM 748 C CA . HIS A 1 97 ? -10.065 4.122 12.737 1.00 96.12 97 HIS A CA 1
ATOM 749 C C . HIS A 1 97 ? -9.581 3.033 13.703 1.00 96.12 97 HIS A C 1
ATOM 751 O O . HIS A 1 97 ? -9.784 3.154 14.913 1.00 96.12 97 HIS A O 1
ATOM 757 N N . GLY A 1 98 ? -8.872 2.020 13.197 1.00 94.31 98 GLY A N 1
ATOM 758 C CA . GLY A 1 98 ? -8.186 1.023 14.024 1.00 94.31 98 GLY A CA 1
ATOM 759 C C . GLY A 1 98 ? -7.040 1.608 14.850 1.00 94.31 98 GLY A C 1
ATOM 760 O O . GLY A 1 98 ? -6.918 1.313 16.034 1.00 94.31 98 GLY A O 1
ATOM 761 N N . LEU A 1 99 ? -6.209 2.464 14.263 1.00 96.94 99 LEU A N 1
ATOM 762 C CA . LEU A 1 99 ? -4.921 2.852 14.843 1.00 96.94 99 LEU A CA 1
ATOM 763 C C . LEU A 1 99 ? -4.930 4.185 15.597 1.00 96.94 99 LEU A C 1
ATOM 765 O O . LEU A 1 99 ? -4.027 4.434 16.397 1.00 96.94 99 LEU A O 1
ATOM 769 N N . LYS A 1 100 ? -5.965 5.020 15.448 1.00 96.25 100 LYS A N 1
ATOM 770 C CA . LYS A 1 100 ? -6.048 6.334 16.119 1.00 96.25 100 LYS A CA 1
ATOM 771 C C . LYS A 1 100 ? -6.003 6.273 17.648 1.00 96.25 100 LYS A C 1
ATOM 773 O O . LYS A 1 100 ? -5.672 7.274 18.273 1.00 96.25 100 LYS A O 1
ATOM 778 N N . LYS A 1 101 ? -6.329 5.120 18.250 1.00 94.50 101 LYS A N 1
ATOM 779 C CA . LYS A 1 101 ? -6.191 4.896 19.700 1.00 94.50 101 LYS A CA 1
ATOM 780 C C . LYS A 1 101 ? -4.728 4.795 20.145 1.00 94.50 101 LYS A C 1
ATOM 782 O O . LYS A 1 101 ? -4.426 5.181 21.263 1.00 94.50 101 LYS A O 1
ATOM 787 N N . ALA A 1 102 ? -3.840 4.291 19.284 1.00 96.44 102 ALA A N 1
ATOM 788 C CA . ALA A 1 102 ? -2.408 4.190 19.569 1.00 96.44 102 ALA A CA 1
ATOM 789 C C . ALA A 1 102 ? -1.691 5.526 19.326 1.00 96.44 102 ALA A C 1
ATOM 791 O O . ALA A 1 102 ? -0.863 5.951 20.128 1.00 96.44 102 ALA A O 1
ATOM 792 N N . SER A 1 103 ? -2.029 6.217 18.234 1.00 96.75 103 SER A N 1
ATOM 793 C CA . SER A 1 103 ? -1.627 7.607 18.032 1.00 96.75 103 SER A CA 1
ATOM 794 C C . SER A 1 103 ? -2.562 8.327 17.072 1.00 96.75 103 SER A C 1
ATOM 796 O O . SER A 1 103 ? -2.628 8.003 15.889 1.00 96.75 103 SER A O 1
ATOM 798 N N . LYS A 1 104 ? -3.266 9.345 17.571 1.00 97.31 104 LYS A N 1
ATOM 799 C CA . LYS A 1 104 ? -4.222 10.114 16.770 1.00 97.31 104 LYS A CA 1
ATOM 800 C C . LYS A 1 104 ? -3.533 10.933 15.675 1.00 97.31 104 LYS A C 1
ATOM 802 O O . LYS A 1 104 ? -3.976 10.883 14.533 1.00 97.31 104 LYS A O 1
ATOM 807 N N . ILE A 1 105 ? -2.466 11.657 16.027 1.00 98.00 105 ILE A N 1
ATOM 808 C CA . ILE A 1 105 ? -1.757 12.570 15.114 1.00 98.00 105 ILE A CA 1
ATOM 809 C C . ILE A 1 105 ? -1.041 11.777 14.019 1.00 98.00 105 ILE A C 1
ATOM 811 O O . ILE A 1 105 ? -1.289 12.011 12.842 1.00 98.00 105 ILE A O 1
ATOM 815 N N . TRP A 1 106 ? -0.228 10.782 14.389 1.00 98.06 106 TRP A N 1
ATOM 816 C CA . TRP A 1 106 ? 0.512 9.981 13.409 1.00 98.06 106 TRP A CA 1
ATOM 817 C C . TRP A 1 106 ? -0.416 9.198 12.477 1.00 98.06 106 TRP A C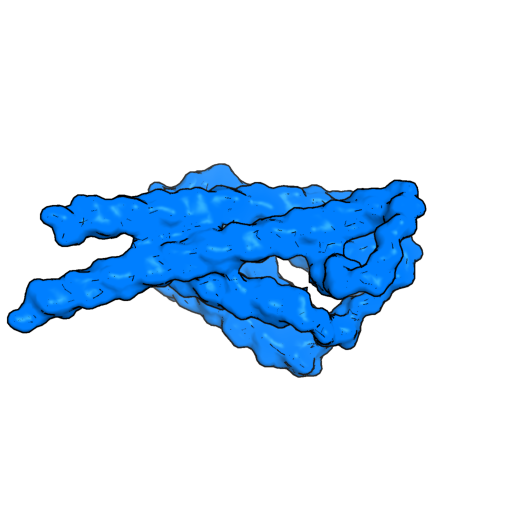 1
ATOM 819 O O . TRP A 1 106 ? -0.162 9.128 11.279 1.00 98.06 106 TRP A O 1
ATOM 829 N N . SER A 1 107 ? -1.525 8.666 13.002 1.00 97.62 107 SER A N 1
ATOM 830 C CA . SER A 1 107 ? -2.527 7.975 12.184 1.00 97.62 107 SER A CA 1
ATOM 831 C C . SER A 1 107 ? -3.204 8.928 11.196 1.00 97.62 107 SER A C 1
ATOM 833 O O . SER A 1 107 ? -3.425 8.562 10.046 1.00 97.62 107 SER A O 1
ATOM 835 N N . LEU A 1 108 ? -3.492 10.168 11.610 1.00 98.31 108 LEU A N 1
ATOM 836 C CA . LEU A 1 108 ? -4.055 11.188 10.725 1.00 98.31 108 LEU A CA 1
ATOM 837 C C . LEU A 1 108 ? -3.083 11.551 9.593 1.00 98.31 108 LEU A C 1
ATOM 839 O O . LEU A 1 108 ? -3.494 11.569 8.439 1.00 98.31 108 LEU A O 1
ATOM 843 N N . ILE A 1 109 ? -1.803 11.771 9.912 1.00 98.38 109 ILE A N 1
ATOM 844 C CA . ILE A 1 109 ? -0.758 12.070 8.916 1.00 98.38 109 ILE A CA 1
ATOM 845 C C . ILE A 1 109 ? -0.624 10.914 7.919 1.00 98.38 109 ILE A C 1
ATOM 847 O O . ILE A 1 109 ? -0.702 11.136 6.713 1.00 98.38 109 ILE A O 1
ATOM 851 N N . ALA A 1 110 ? -0.496 9.678 8.414 1.00 98.19 110 ALA A N 1
ATOM 852 C CA . ALA A 1 110 ? -0.410 8.485 7.571 1.00 98.19 110 ALA A CA 1
ATOM 853 C C . ALA A 1 110 ? -1.629 8.344 6.648 1.00 98.19 110 ALA A C 1
ATOM 855 O O . ALA A 1 110 ? -1.496 7.958 5.492 1.00 98.19 110 ALA A O 1
ATOM 856 N N . THR A 1 111 ? -2.812 8.712 7.145 1.00 98.38 111 THR A N 1
ATOM 857 C CA . THR A 1 111 ? -4.053 8.675 6.366 1.00 98.38 111 THR A CA 1
ATOM 858 C C . THR A 1 111 ? -4.115 9.774 5.320 1.00 98.38 111 THR A C 1
ATOM 860 O O . THR A 1 111 ? -4.663 9.525 4.259 1.00 98.38 111 THR A O 1
ATOM 863 N N . ALA A 1 112 ? -3.578 10.965 5.588 1.00 98.44 112 ALA A N 1
ATOM 864 C CA . ALA A 1 112 ? -3.602 12.091 4.656 1.00 98.44 112 ALA A CA 1
ATOM 865 C C . ALA A 1 112 ? -2.641 11.903 3.469 1.00 98.44 112 ALA A C 1
ATOM 867 O O . ALA A 1 112 ? -2.939 12.355 2.365 1.00 98.44 112 ALA A O 1
ATOM 868 N N . LEU A 1 113 ? -1.515 11.214 3.678 1.00 98.12 113 LEU A N 1
ATOM 869 C CA . LEU A 1 113 ? -0.472 11.029 2.663 1.00 98.12 113 LEU A CA 1
ATOM 870 C C . LEU A 1 113 ? -0.987 10.450 1.331 1.00 98.12 113 LEU A C 1
ATOM 872 O O . LEU A 1 113 ? -0.694 11.052 0.304 1.00 98.12 113 LEU A O 1
ATOM 876 N N . PRO A 1 114 ? -1.791 9.370 1.284 1.00 97.62 114 PRO A N 1
ATOM 877 C CA . PRO A 1 114 ? -2.332 8.855 0.022 1.00 97.62 114 PRO A CA 1
ATOM 878 C C . PRO A 1 114 ? -3.266 9.835 -0.695 1.00 97.62 114 PRO A C 1
ATOM 880 O O . PRO A 1 114 ? -3.232 9.920 -1.920 1.00 97.62 114 PRO A O 1
ATOM 883 N N . PHE A 1 115 ? -4.052 10.623 0.051 1.00 98.12 115 PHE A N 1
ATOM 884 C CA . PHE A 1 115 ? -4.922 11.645 -0.543 1.00 98.12 115 PHE A CA 1
ATOM 885 C C . PHE A 1 115 ? -4.117 12.781 -1.166 1.00 98.12 115 PHE A C 1
ATOM 887 O O . PHE A 1 115 ? -4.506 13.278 -2.215 1.00 98.12 115 PHE A O 1
ATOM 894 N N . LEU A 1 116 ? -2.994 13.168 -0.553 1.00 97.94 116 LEU A N 1
ATOM 895 C CA . LEU A 1 116 ? -2.041 14.120 -1.136 1.00 97.94 116 LEU A CA 1
ATOM 896 C C . LEU A 1 116 ? -1.211 13.489 -2.262 1.00 97.94 116 LEU A C 1
ATOM 898 O O . LEU A 1 116 ? -0.791 14.175 -3.194 1.00 97.94 116 LEU A O 1
ATOM 902 N N . GLY A 1 117 ? -1.008 12.174 -2.206 1.00 97.38 117 GLY A N 1
ATOM 903 C CA . GLY A 1 117 ? -0.342 11.398 -3.239 1.00 97.38 117 GLY A CA 1
ATOM 904 C C . GLY A 1 117 ? -1.046 11.519 -4.583 1.00 97.38 117 GLY A C 1
ATOM 905 O O . GLY A 1 117 ? -0.371 11.741 -5.577 1.00 97.38 117 GLY A O 1
ATOM 906 N N . ILE A 1 118 ? -2.381 11.438 -4.634 1.00 97.19 118 ILE A N 1
ATOM 907 C CA . ILE A 1 118 ? -3.156 11.504 -5.892 1.00 97.19 118 ILE A CA 1
ATOM 908 C C . ILE A 1 118 ? -2.896 12.792 -6.697 1.00 97.19 118 ILE A C 1
ATOM 910 O O . ILE A 1 118 ? -2.449 12.681 -7.838 1.00 97.19 118 ILE A O 1
ATOM 914 N N . PRO A 1 119 ? -3.118 14.012 -6.168 1.00 97.88 119 PRO A N 1
ATOM 915 C CA . PRO A 1 119 ? -2.834 15.234 -6.916 1.00 97.88 119 PRO A CA 1
ATOM 916 C C . PRO A 1 119 ? -1.343 15.361 -7.245 1.00 97.88 119 PRO A C 1
ATOM 918 O O . PRO A 1 119 ? -0.998 15.806 -8.336 1.00 97.88 119 PRO A O 1
ATOM 921 N N . THR A 1 120 ? -0.456 14.898 -6.358 1.00 96.12 120 THR A N 1
ATOM 922 C CA . THR A 1 120 ? 0.991 14.872 -6.626 1.00 96.12 120 THR A CA 1
ATOM 923 C C . THR A 1 120 ? 1.317 13.950 -7.801 1.00 96.12 120 THR A C 1
ATOM 925 O O . THR A 1 120 ? 2.120 14.306 -8.660 1.00 96.12 120 THR A O 1
ATOM 928 N N . PHE A 1 121 ? 0.678 12.783 -7.884 1.00 95.31 121 PHE A N 1
ATOM 929 C CA . PHE A 1 121 ? 0.830 11.834 -8.983 1.00 95.31 121 PHE A CA 1
ATOM 930 C C . PHE A 1 121 ? 0.332 12.423 -10.300 1.00 95.31 121 PHE A C 1
ATOM 932 O O . PHE A 1 121 ? 1.033 12.330 -11.298 1.00 95.31 121 PHE A O 1
ATOM 939 N N . LEU A 1 122 ? -0.818 13.097 -10.298 1.00 96.00 122 LEU A N 1
ATOM 940 C CA . LEU A 1 122 ? -1.341 13.760 -11.494 1.00 96.00 122 LEU A CA 1
ATOM 941 C C . LEU A 1 122 ? -0.442 14.913 -11.966 1.00 96.00 122 LEU A C 1
ATOM 943 O O . LEU A 1 122 ? -0.282 15.103 -13.166 1.00 96.00 122 LEU A O 1
ATOM 947 N N . ALA A 1 123 ? 0.173 15.653 -11.040 1.00 95.75 123 ALA A N 1
ATOM 948 C CA . ALA A 1 123 ? 1.061 16.767 -11.371 1.00 95.75 123 ALA A CA 1
ATOM 949 C C . ALA A 1 123 ? 2.456 16.321 -11.844 1.00 95.75 123 ALA A C 1
ATOM 951 O O . ALA A 1 123 ? 3.056 16.972 -12.693 1.00 95.75 123 ALA A O 1
ATOM 952 N N . THR A 1 124 ? 2.991 15.230 -11.287 1.00 92.94 124 THR A N 1
ATOM 953 C CA . THR A 1 124 ? 4.395 14.811 -11.491 1.00 92.94 124 THR A CA 1
ATOM 954 C C . THR A 1 124 ? 4.553 13.522 -12.294 1.00 92.94 124 THR A C 1
ATOM 956 O O . THR A 1 124 ? 5.671 13.142 -12.628 1.00 92.94 124 THR A O 1
ATOM 959 N N . SER A 1 125 ? 3.459 12.811 -12.574 1.00 90.06 125 SER A N 1
ATOM 960 C CA . SER A 1 125 ? 3.405 11.468 -13.180 1.00 90.06 125 SER A CA 1
ATOM 961 C C . SER A 1 125 ? 4.111 10.343 -12.405 1.00 90.06 125 SER A C 1
ATOM 963 O O . SER A 1 125 ? 3.957 9.178 -12.762 1.00 90.06 125 SER A O 1
ATOM 965 N N . THR A 1 126 ? 4.870 10.637 -11.342 1.00 86.94 126 THR A N 1
ATOM 966 C CA . THR A 1 126 ? 5.695 9.637 -10.637 1.00 86.94 126 THR A CA 1
ATOM 967 C C . THR A 1 126 ? 5.678 9.788 -9.114 1.00 86.94 126 THR A C 1
ATOM 969 O O . THR A 1 126 ? 5.386 8.817 -8.415 1.00 86.94 126 THR A O 1
ATOM 972 N N . ALA A 1 127 ? 5.915 10.991 -8.578 1.00 87.56 127 ALA A N 1
ATOM 973 C CA . ALA A 1 127 ? 6.230 11.201 -7.158 1.00 87.56 127 ALA A CA 1
ATOM 974 C C . ALA A 1 127 ? 5.084 10.861 -6.189 1.00 87.56 127 ALA A C 1
ATOM 976 O O . ALA A 1 127 ? 5.316 10.535 -5.025 1.00 87.56 127 ALA A O 1
ATOM 977 N N . GLY A 1 128 ? 3.831 10.896 -6.648 1.00 90.25 128 GLY A N 1
ATOM 978 C CA . GLY A 1 128 ? 2.691 10.563 -5.791 1.00 90.25 128 GLY A CA 1
ATOM 979 C C . GLY A 1 128 ? 2.653 9.100 -5.329 1.00 90.25 128 GLY A C 1
ATOM 980 O O . GLY A 1 128 ? 2.040 8.816 -4.301 1.00 90.25 128 GLY A O 1
ATOM 981 N N . ARG A 1 129 ? 3.349 8.184 -6.019 1.00 93.62 129 ARG A N 1
ATOM 982 C CA . ARG A 1 129 ? 3.456 6.758 -5.646 1.00 93.62 129 ARG A CA 1
ATOM 983 C C . ARG A 1 129 ? 4.230 6.568 -4.334 1.00 93.62 129 ARG A C 1
ATOM 985 O O . ARG A 1 129 ? 3.810 5.794 -3.473 1.00 93.62 129 ARG A O 1
ATOM 992 N N . SER A 1 130 ? 5.278 7.362 -4.119 1.00 95.12 130 SER A N 1
ATOM 993 C CA . SER A 1 130 ? 6.099 7.342 -2.902 1.00 95.12 130 SER A CA 1
ATOM 994 C C . SER A 1 130 ? 5.303 7.680 -1.640 1.00 95.12 130 SER A C 1
ATOM 996 O O . SER A 1 130 ? 5.590 7.164 -0.558 1.00 95.12 130 SER A O 1
ATOM 998 N N . ALA A 1 131 ? 4.248 8.494 -1.762 1.00 96.50 131 ALA A N 1
ATOM 999 C CA . ALA A 1 131 ? 3.378 8.830 -0.638 1.00 96.50 131 ALA A CA 1
ATOM 1000 C C . ALA A 1 131 ? 2.682 7.590 -0.045 1.00 96.50 131 ALA A C 1
ATOM 1002 O O . ALA A 1 131 ? 2.479 7.531 1.169 1.00 96.50 131 ALA A O 1
ATOM 1003 N N . LEU A 1 132 ? 2.371 6.573 -0.863 1.00 96.56 132 LEU A N 1
ATOM 1004 C CA . LEU A 1 132 ? 1.790 5.309 -0.394 1.00 96.56 132 LEU A CA 1
ATOM 1005 C C . LEU A 1 132 ? 2.791 4.503 0.432 1.00 96.56 132 LEU A C 1
ATOM 1007 O O . LEU A 1 132 ? 2.424 3.915 1.452 1.00 96.56 132 LEU A O 1
ATOM 1011 N N . LEU A 1 133 ? 4.058 4.488 0.016 1.00 97.38 133 LEU A N 1
ATOM 1012 C CA . LEU A 1 133 ? 5.121 3.784 0.731 1.00 97.38 133 LEU A CA 1
ATOM 1013 C C . LEU A 1 133 ? 5.392 4.443 2.084 1.00 97.38 133 LEU A C 1
ATOM 1015 O O . LEU A 1 133 ? 5.453 3.758 3.104 1.00 97.38 133 LEU A O 1
ATOM 1019 N N . ILE A 1 134 ? 5.454 5.777 2.122 1.00 97.88 134 ILE A N 1
ATOM 1020 C CA . ILE A 1 134 ? 5.627 6.528 3.373 1.00 97.88 134 ILE A CA 1
ATOM 1021 C C . ILE A 1 134 ? 4.413 6.327 4.291 1.00 97.88 134 ILE A C 1
ATOM 1023 O O . ILE A 1 134 ? 4.578 6.082 5.487 1.00 97.88 134 ILE A O 1
ATOM 1027 N N . ALA A 1 135 ? 3.189 6.361 3.754 1.00 98.31 135 ALA A N 1
ATOM 1028 C CA . ALA A 1 135 ? 1.979 6.077 4.525 1.00 98.31 135 ALA A CA 1
ATOM 1029 C C . ALA A 1 135 ? 2.009 4.670 5.140 1.00 98.31 135 ALA A C 1
ATOM 1031 O O . ALA A 1 135 ? 1.714 4.500 6.325 1.00 98.31 135 ALA A O 1
ATOM 1032 N N . THR A 1 136 ? 2.416 3.667 4.358 1.00 98.19 136 THR A N 1
ATOM 1033 C CA . THR A 1 136 ? 2.557 2.274 4.812 1.00 98.19 136 THR A CA 1
ATOM 1034 C C . THR A 1 136 ? 3.599 2.147 5.914 1.00 98.19 136 THR A C 1
ATOM 1036 O O . THR A 1 136 ? 3.339 1.497 6.933 1.00 98.19 136 THR A O 1
ATOM 1039 N N . LEU A 1 137 ? 4.746 2.811 5.762 1.00 98.50 137 LEU A N 1
ATOM 1040 C CA . LEU A 1 137 ? 5.794 2.852 6.775 1.00 98.50 137 LEU A CA 1
ATOM 1041 C C . LEU A 1 137 ? 5.263 3.447 8.086 1.00 98.50 137 LEU A C 1
ATOM 1043 O O . LEU A 1 137 ? 5.414 2.836 9.145 1.00 98.50 137 LEU A O 1
ATOM 1047 N N . LEU A 1 138 ? 4.568 4.587 8.021 1.00 98.44 138 LEU A N 1
ATOM 1048 C CA . LEU A 1 138 ? 3.980 5.227 9.200 1.00 98.44 138 LEU A CA 1
ATOM 1049 C C . LEU A 1 138 ? 2.916 4.351 9.863 1.00 98.44 138 LEU A C 1
ATOM 1051 O O . LEU A 1 138 ? 2.960 4.162 11.080 1.00 98.44 138 LEU A O 1
ATOM 1055 N N . PHE A 1 139 ? 1.986 3.773 9.098 1.00 98.56 139 PHE A N 1
ATOM 1056 C CA . PHE A 1 139 ? 0.995 2.848 9.652 1.00 98.56 139 PHE A CA 1
ATOM 1057 C C . PHE A 1 139 ? 1.660 1.665 10.348 1.00 98.56 139 PHE A C 1
ATOM 1059 O O . PHE A 1 139 ? 1.261 1.306 11.456 1.00 98.56 139 PHE A O 1
ATOM 1066 N N . SER A 1 140 ? 2.709 1.110 9.750 1.00 98.50 140 SER A N 1
ATOM 1067 C CA . SER A 1 140 ? 3.450 -0.016 10.312 1.00 98.50 140 SER A CA 1
ATOM 1068 C C . SER A 1 140 ? 4.180 0.362 11.608 1.00 98.50 140 SER A C 1
ATOM 1070 O O . SER A 1 140 ? 4.107 -0.372 12.592 1.00 98.50 140 SER A O 1
ATOM 1072 N N . ILE A 1 141 ? 4.777 1.554 11.689 1.00 98.50 141 ILE A N 1
ATOM 1073 C CA . ILE A 1 141 ? 5.361 2.078 12.937 1.00 98.50 141 ILE A CA 1
ATOM 1074 C C . ILE A 1 141 ? 4.283 2.255 14.018 1.00 98.50 141 ILE A C 1
ATOM 1076 O O . ILE A 1 141 ? 4.481 1.879 15.174 1.00 98.50 141 ILE A O 1
ATOM 1080 N N . ILE A 1 142 ? 3.105 2.778 13.667 1.00 98.19 142 ILE A N 1
ATOM 1081 C CA . ILE A 1 142 ? 1.996 2.938 14.623 1.00 98.19 142 ILE A CA 1
ATOM 1082 C C . ILE A 1 142 ? 1.486 1.571 15.102 1.00 98.19 142 ILE A C 1
ATOM 1084 O O . ILE A 1 142 ? 1.146 1.419 16.279 1.00 98.19 142 ILE A O 1
ATOM 1088 N N . MET A 1 143 ? 1.468 0.554 14.234 1.00 98.25 143 MET A N 1
ATOM 1089 C CA . MET A 1 143 ? 1.112 -0.819 14.610 1.00 98.25 143 MET A CA 1
ATOM 1090 C C . MET A 1 143 ? 2.055 -1.388 15.677 1.00 98.25 143 MET A C 1
ATOM 1092 O O . MET A 1 143 ? 1.583 -2.101 16.562 1.00 98.25 143 MET A O 1
ATOM 1096 N N . LEU A 1 144 ? 3.342 -1.012 15.696 1.00 97.94 144 LEU A N 1
ATOM 1097 C CA . LEU A 1 144 ? 4.261 -1.404 16.778 1.00 97.94 144 LEU A CA 1
ATOM 1098 C C . LEU A 1 144 ? 3.851 -0.850 18.145 1.00 97.94 144 LEU A C 1
ATOM 1100 O O . LEU A 1 144 ? 4.178 -1.455 19.162 1.00 97.94 144 LEU A O 1
ATOM 1104 N N . ARG A 1 145 ? 3.093 0.246 18.203 1.00 96.44 145 ARG A N 1
ATOM 1105 C CA . ARG A 1 145 ? 2.554 0.800 19.458 1.00 96.44 145 ARG A CA 1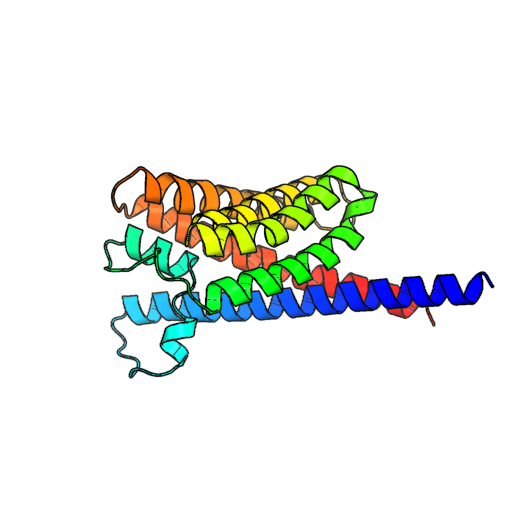
ATOM 1106 C C . ARG A 1 145 ? 1.151 0.294 19.789 1.00 96.44 145 ARG A C 1
ATOM 1108 O O . ARG A 1 145 ? 0.678 0.484 20.904 1.00 96.44 145 ARG A O 1
ATOM 1115 N N . SER A 1 146 ? 0.478 -0.333 18.829 1.00 94.12 146 SER A N 1
ATOM 1116 C CA . SER A 1 146 ? -0.872 -0.864 18.987 1.00 94.12 146 SER A CA 1
ATOM 1117 C C . SER A 1 146 ? -0.851 -2.334 19.413 1.00 94.12 146 SER A C 1
ATOM 1119 O O . SER A 1 146 ? 0.057 -3.087 19.059 1.00 94.12 146 SER A O 1
ATOM 1121 N N . ASN A 1 147 ? -1.894 -2.751 20.134 1.00 94.44 147 ASN A N 1
ATOM 1122 C CA . ASN A 1 147 ? -2.186 -4.161 20.428 1.00 94.44 147 ASN A CA 1
ATOM 1123 C C . ASN A 1 147 ? -3.260 -4.739 19.490 1.00 94.44 147 ASN A C 1
ATOM 1125 O O . ASN A 1 147 ? -3.694 -5.874 19.653 1.00 94.44 147 ASN A O 1
ATOM 1129 N N . ILE A 1 148 ? -3.731 -3.949 18.519 1.00 95.25 148 ILE A N 1
ATOM 1130 C CA . ILE A 1 148 ? -4.779 -4.368 17.583 1.00 95.25 148 ILE A CA 1
ATOM 1131 C C . ILE A 1 148 ? -4.183 -5.232 16.470 1.00 95.25 148 ILE A C 1
ATOM 1133 O O . ILE A 1 148 ? -4.740 -6.277 16.132 1.00 95.25 148 ILE A O 1
ATOM 1137 N N . PHE A 1 149 ? -3.053 -4.804 15.911 1.00 96.06 149 PHE A N 1
ATOM 1138 C 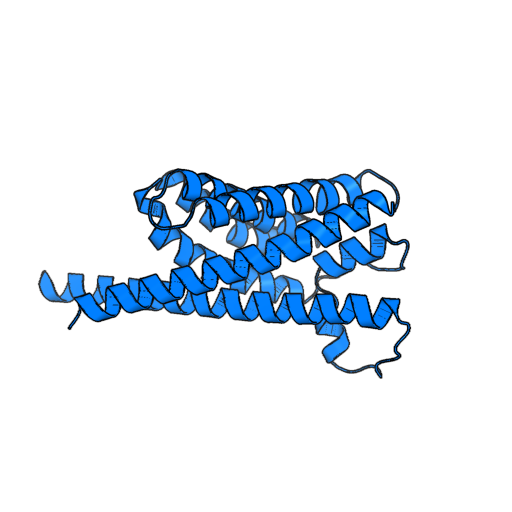CA . PHE A 1 149 ? -2.337 -5.511 14.852 1.00 96.06 149 PHE A CA 1
ATOM 1139 C C . PHE A 1 149 ? -1.156 -6.286 15.439 1.00 96.06 149 PHE A C 1
ATOM 1141 O O . PHE A 1 149 ? -0.612 -5.909 16.477 1.00 96.06 149 PHE A O 1
ATOM 1148 N N . SER A 1 150 ? -0.767 -7.378 14.778 1.00 97.00 150 SER A N 1
ATOM 1149 C CA . SER A 1 150 ? 0.387 -8.166 15.211 1.00 97.00 150 SER A CA 1
ATOM 1150 C C . SER A 1 150 ? 1.692 -7.403 14.958 1.00 97.00 150 SER A C 1
ATOM 1152 O O . SER A 1 150 ? 1.795 -6.634 13.997 1.00 97.00 150 SER A O 1
ATOM 1154 N N . LYS A 1 151 ? 2.716 -7.638 15.789 1.00 97.75 151 LYS A N 1
ATOM 1155 C CA . LYS A 1 151 ? 4.049 -7.053 15.562 1.00 97.75 1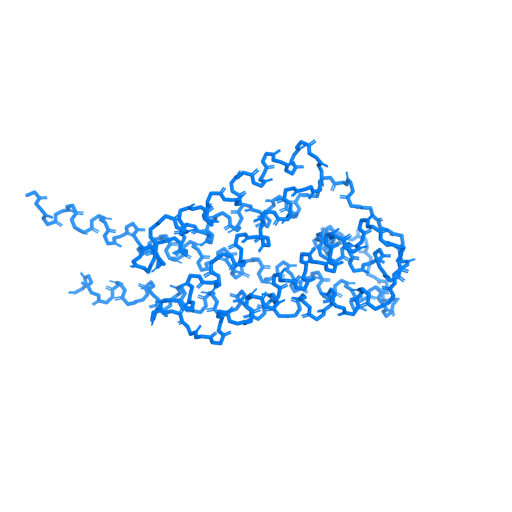51 LYS A CA 1
ATOM 1156 C C . LYS A 1 151 ? 4.675 -7.567 14.265 1.00 97.75 151 LYS A C 1
ATOM 1158 O O . LYS A 1 151 ? 5.333 -6.800 13.578 1.00 97.75 151 LYS A O 1
ATOM 1163 N N . ILE A 1 152 ? 4.401 -8.819 13.890 1.00 98.00 152 ILE A N 1
ATOM 1164 C CA . ILE A 1 152 ? 4.847 -9.402 12.617 1.00 98.00 152 ILE A CA 1
ATOM 1165 C C . ILE A 1 152 ? 4.313 -8.573 11.444 1.00 98.00 152 ILE A C 1
ATOM 1167 O O . ILE A 1 152 ? 5.090 -8.157 10.593 1.00 98.00 152 ILE A O 1
ATOM 1171 N N . THR A 1 153 ? 3.014 -8.252 11.436 1.00 98.00 153 THR A N 1
ATOM 1172 C CA . THR A 1 153 ? 2.410 -7.392 10.403 1.00 98.00 153 THR A CA 1
ATOM 1173 C C . THR A 1 153 ? 3.115 -6.040 10.321 1.00 98.00 153 THR A C 1
ATOM 1175 O O . THR A 1 153 ? 3.415 -5.570 9.229 1.00 98.00 153 THR A O 1
ATOM 1178 N N . ALA A 1 154 ? 3.429 -5.431 11.465 1.00 98.31 154 ALA A N 1
ATOM 1179 C CA . ALA A 1 154 ? 4.157 -4.170 11.506 1.00 98.31 154 ALA A CA 1
ATOM 1180 C C . ALA A 1 154 ? 5.571 -4.288 10.906 1.00 98.31 154 ALA A C 1
ATOM 1182 O O . ALA A 1 154 ? 5.939 -3.492 10.048 1.00 98.31 154 ALA A O 1
ATOM 1183 N N . TYR A 1 155 ? 6.353 -5.297 11.298 1.00 98.62 155 TYR A N 1
ATOM 1184 C CA . TYR A 1 155 ? 7.704 -5.488 10.762 1.00 98.62 155 TYR A CA 1
ATOM 1185 C C . TYR A 1 155 ? 7.703 -5.777 9.262 1.00 98.62 155 TYR A C 1
ATOM 1187 O O . TYR A 1 155 ? 8.481 -5.165 8.535 1.00 98.62 155 TYR A O 1
ATOM 1195 N N . VAL A 1 156 ? 6.796 -6.633 8.779 1.00 98.62 156 VAL A N 1
ATOM 1196 C CA . VAL A 1 156 ? 6.661 -6.920 7.341 1.00 98.62 156 VAL A CA 1
ATOM 1197 C C . VAL A 1 156 ? 6.381 -5.634 6.561 1.00 98.62 156 VAL A C 1
ATOM 1199 O O . VAL A 1 156 ? 7.018 -5.395 5.540 1.00 98.62 156 VAL A O 1
ATOM 1202 N N . GLY A 1 157 ? 5.502 -4.765 7.069 1.00 98.44 157 GLY A N 1
ATOM 1203 C CA . GLY A 1 157 ? 5.194 -3.484 6.430 1.00 98.44 157 GLY A CA 1
ATOM 1204 C C . GLY A 1 157 ? 6.353 -2.488 6.446 1.00 98.44 157 GLY A C 1
ATOM 1205 O O . GLY A 1 157 ? 6.589 -1.817 5.441 1.00 98.44 157 GLY A O 1
ATOM 1206 N N . ILE A 1 158 ? 7.118 -2.421 7.543 1.00 98.62 158 ILE A N 1
ATOM 1207 C CA . ILE A 1 158 ? 8.329 -1.586 7.631 1.00 98.62 158 ILE A CA 1
ATOM 1208 C C . ILE A 1 158 ? 9.352 -2.040 6.592 1.00 98.62 158 ILE A C 1
ATOM 1210 O O . ILE A 1 158 ? 9.827 -1.217 5.810 1.00 98.62 158 ILE A O 1
ATOM 1214 N N . VAL A 1 159 ? 9.661 -3.340 6.551 1.00 98.56 159 VAL A N 1
ATOM 1215 C CA . VAL A 1 159 ? 10.661 -3.893 5.629 1.00 98.56 159 VAL A CA 1
ATOM 1216 C C . VAL A 1 159 ? 10.208 -3.723 4.179 1.00 98.56 159 VAL A C 1
ATOM 1218 O O . VAL A 1 159 ? 10.986 -3.221 3.371 1.00 98.56 159 VAL A O 1
ATOM 1221 N N . ALA A 1 160 ? 8.949 -4.045 3.859 1.00 98.31 160 ALA A N 1
ATOM 1222 C CA . ALA A 1 160 ? 8.387 -3.852 2.521 1.00 98.31 160 ALA A CA 1
ATOM 1223 C C . ALA A 1 160 ? 8.490 -2.389 2.065 1.00 98.31 160 ALA A C 1
ATOM 1225 O O . ALA A 1 160 ? 9.026 -2.111 0.998 1.00 98.31 160 ALA A O 1
ATOM 1226 N N . SER A 1 161 ? 8.026 -1.449 2.894 1.00 97.88 161 SER A N 1
ATOM 1227 C CA . SER A 1 161 ? 8.010 -0.022 2.545 1.00 97.88 161 SER A CA 1
ATOM 1228 C C . SER A 1 161 ? 9.416 0.546 2.410 1.00 97.88 161 SER A C 1
ATOM 1230 O O . SER A 1 161 ? 9.673 1.315 1.495 1.00 97.88 161 SER A O 1
ATOM 1232 N N . THR A 1 162 ? 10.333 0.148 3.293 1.00 97.94 162 THR A N 1
ATOM 1233 C CA . THR A 1 162 ? 11.733 0.591 3.253 1.00 97.94 162 THR A CA 1
ATOM 1234 C C . THR A 1 162 ? 12.403 0.099 1.977 1.00 97.94 162 THR A C 1
ATOM 1236 O O . THR A 1 162 ? 12.971 0.895 1.237 1.00 97.94 162 THR A O 1
ATOM 1239 N N . LEU A 1 163 ? 12.289 -1.195 1.671 1.00 97.50 163 LEU A N 1
ATOM 1240 C CA . LEU A 1 163 ? 12.868 -1.759 0.454 1.00 97.50 163 LEU A CA 1
ATOM 1241 C C . LEU A 1 163 ? 12.293 -1.107 -0.798 1.00 97.50 163 LEU A C 1
ATOM 1243 O O . LEU A 1 163 ? 13.053 -0.683 -1.657 1.00 97.50 163 LEU A O 1
ATOM 1247 N N . LEU A 1 164 ? 10.971 -0.981 -0.896 1.00 97.06 164 LEU A N 1
ATOM 1248 C CA . LEU A 1 164 ? 10.340 -0.407 -2.082 1.00 97.06 164 LEU A CA 1
ATOM 1249 C C . LEU A 1 164 ? 10.606 1.094 -2.221 1.00 97.06 164 LEU A C 1
ATOM 1251 O O . LEU A 1 164 ? 10.772 1.570 -3.335 1.00 97.06 164 LEU A O 1
ATOM 1255 N N . PHE A 1 165 ? 10.702 1.842 -1.125 1.00 96.38 165 PHE A N 1
ATOM 1256 C CA . PHE A 1 165 ? 11.009 3.270 -1.188 1.00 96.38 165 PHE A CA 1
ATOM 1257 C C . PHE A 1 165 ? 12.473 3.521 -1.559 1.00 96.38 165 PHE A C 1
ATOM 1259 O O . PHE A 1 165 ? 12.764 4.287 -2.475 1.00 96.38 165 PHE A O 1
ATOM 1266 N N . PHE A 1 166 ? 13.411 2.846 -0.891 1.00 95.44 166 PHE A N 1
ATOM 1267 C CA . PHE A 1 166 ? 14.832 3.055 -1.157 1.00 95.44 166 PHE A CA 1
ATOM 1268 C C . PHE A 1 166 ? 15.289 2.385 -2.452 1.00 95.44 166 PHE A C 1
ATOM 1270 O O . PHE A 1 166 ? 15.974 3.027 -3.239 1.00 95.44 166 PHE A O 1
ATOM 1277 N N . ALA A 1 167 ? 14.920 1.127 -2.702 1.00 93.50 167 ALA A N 1
ATOM 1278 C CA . ALA A 1 167 ? 15.312 0.432 -3.929 1.00 93.50 167 ALA A CA 1
ATOM 1279 C C . ALA A 1 167 ? 14.429 0.833 -5.119 1.00 93.50 167 ALA A C 1
ATOM 1281 O O . ALA A 1 167 ? 14.930 1.050 -6.216 1.00 93.50 167 ALA A O 1
ATOM 1282 N N . GLY A 1 168 ? 13.117 0.951 -4.912 1.00 90.25 168 GLY A N 1
ATOM 1283 C CA . GLY A 1 168 ? 12.187 1.318 -5.976 1.00 90.25 168 GLY A CA 1
ATOM 1284 C C . GLY A 1 168 ? 12.325 2.779 -6.378 1.00 90.25 168 GLY A C 1
ATOM 1285 O O . GLY A 1 168 ? 12.736 3.049 -7.499 1.00 90.25 168 GLY A O 1
ATOM 1286 N N . ASP A 1 169 ? 12.032 3.721 -5.486 1.00 90.94 169 ASP A N 1
ATOM 1287 C CA . ASP A 1 169 ? 11.969 5.134 -5.879 1.00 90.94 169 ASP A CA 1
ATOM 1288 C C . ASP A 1 169 ? 13.359 5.777 -5.955 1.00 90.94 169 ASP A C 1
ATOM 1290 O O . ASP A 1 169 ? 13.744 6.324 -6.988 1.00 90.94 169 ASP A O 1
ATOM 1294 N N . ILE A 1 170 ? 14.135 5.698 -4.872 1.00 92.94 170 ILE A N 1
ATOM 1295 C CA . ILE A 1 170 ? 15.409 6.426 -4.770 1.00 92.94 170 ILE A CA 1
ATOM 1296 C C . ILE A 1 170 ? 16.481 5.787 -5.655 1.00 92.94 170 ILE A C 1
ATOM 1298 O O . ILE A 1 170 ? 17.116 6.476 -6.454 1.00 92.94 170 ILE A O 1
ATOM 1302 N N . ALA A 1 171 ? 16.700 4.477 -5.535 1.00 92.94 171 ALA A N 1
ATOM 1303 C CA . ALA A 1 171 ? 17.791 3.824 -6.243 1.00 92.94 171 ALA A CA 1
ATOM 1304 C C . ALA A 1 171 ? 17.559 3.796 -7.758 1.00 92.94 171 ALA A C 1
ATOM 1306 O O . ALA A 1 171 ? 18.498 4.067 -8.496 1.00 92.94 171 ALA A O 1
ATOM 1307 N N . THR A 1 172 ? 16.326 3.564 -8.222 1.00 90.31 172 THR A N 1
ATOM 1308 C CA . THR A 1 172 ? 16.003 3.624 -9.662 1.00 90.31 172 THR A CA 1
ATOM 1309 C C . THR A 1 172 ? 16.169 5.031 -10.241 1.00 90.31 172 THR A C 1
ATOM 1311 O O . THR A 1 172 ? 16.460 5.170 -11.425 1.00 90.31 172 THR A O 1
ATOM 1314 N N . ALA A 1 173 ? 15.983 6.083 -9.435 1.00 89.50 173 ALA A N 1
ATOM 1315 C CA . ALA A 1 173 ? 16.158 7.461 -9.891 1.00 89.50 173 ALA A CA 1
ATOM 1316 C C . ALA A 1 173 ? 17.633 7.895 -9.953 1.00 89.50 173 ALA A C 1
ATOM 1318 O O . ALA A 1 173 ? 17.990 8.720 -10.791 1.00 89.50 173 ALA A O 1
ATOM 1319 N N . ILE A 1 174 ? 18.478 7.379 -9.054 1.00 91.44 174 ILE A N 1
ATOM 1320 C CA . ILE A 1 174 ? 19.873 7.824 -8.900 1.00 91.44 174 ILE A CA 1
ATOM 1321 C C . ILE A 1 174 ? 20.854 6.911 -9.640 1.00 91.44 174 ILE A C 1
ATOM 1323 O O . ILE A 1 174 ? 21.834 7.390 -10.211 1.00 91.44 174 ILE A O 1
ATOM 1327 N N . PHE A 1 175 ? 20.626 5.600 -9.611 1.00 90.50 175 PHE A N 1
ATOM 1328 C CA . PHE A 1 175 ? 21.544 4.607 -10.160 1.00 90.50 175 PHE A CA 1
ATOM 1329 C C . PHE A 1 175 ? 21.042 4.063 -11.497 1.00 90.50 175 PHE A C 1
ATOM 1331 O O . PHE A 1 175 ? 19.849 4.044 -11.787 1.00 90.50 175 PHE A O 1
ATOM 1338 N N . SER A 1 176 ? 21.972 3.580 -12.320 1.00 89.75 176 SER A N 1
ATOM 1339 C CA . SER A 1 176 ? 21.632 2.839 -13.534 1.00 89.75 176 SER A CA 1
ATOM 1340 C C . SER A 1 176 ? 20.993 1.489 -13.198 1.00 89.75 176 SER A C 1
ATOM 1342 O O . SER A 1 176 ? 21.225 0.935 -12.120 1.00 89.75 176 SER A O 1
ATOM 1344 N N . SER A 1 177 ? 20.231 0.942 -14.150 1.00 89.62 177 SER A N 1
ATOM 1345 C CA . SER A 1 177 ? 19.582 -0.366 -14.035 1.00 89.62 177 SER A CA 1
ATOM 1346 C C . SER A 1 177 ? 20.536 -1.425 -13.485 1.00 89.62 177 SER A C 1
ATOM 1348 O O . SER A 1 177 ? 21.591 -1.693 -14.061 1.00 89.62 177 SER A O 1
ATOM 1350 N N . SER A 1 178 ? 20.155 -2.025 -12.358 1.00 93.81 178 SER A N 1
ATOM 1351 C CA . SER A 1 178 ? 20.964 -3.019 -11.662 1.00 93.81 178 SER A CA 1
ATOM 1352 C C . SER A 1 178 ? 20.112 -4.197 -11.212 1.00 93.81 178 SER A C 1
ATOM 1354 O O . SER A 1 178 ? 19.072 -4.034 -10.570 1.00 93.81 178 SER A O 1
ATOM 1356 N N . SER A 1 179 ? 20.620 -5.407 -11.464 1.00 93.75 179 SER A N 1
ATOM 1357 C CA . SER A 1 179 ? 19.989 -6.652 -11.011 1.00 93.75 179 SER A CA 1
ATOM 1358 C C . SER A 1 179 ? 19.841 -6.702 -9.486 1.00 93.75 179 SER A C 1
ATOM 1360 O O . SER A 1 179 ? 18.878 -7.268 -8.978 1.00 93.75 179 SER A O 1
ATOM 1362 N N . ILE A 1 180 ? 20.753 -6.065 -8.743 1.00 94.81 180 ILE A N 1
ATOM 1363 C CA . ILE A 1 180 ? 20.696 -6.009 -7.275 1.00 94.81 180 ILE A CA 1
ATOM 1364 C C . ILE A 1 180 ? 19.475 -5.196 -6.823 1.00 94.81 180 ILE A C 1
ATOM 1366 O O . ILE A 1 180 ? 18.728 -5.631 -5.947 1.00 94.81 180 ILE A O 1
ATOM 1370 N N . VAL A 1 181 ? 19.233 -4.042 -7.455 1.00 95.25 181 VAL A N 1
ATOM 1371 C CA . VAL A 1 181 ? 18.059 -3.203 -7.170 1.00 95.25 181 VAL A CA 1
ATOM 1372 C C . VAL A 1 181 ? 16.776 -3.951 -7.539 1.00 95.25 181 VAL A C 1
ATOM 1374 O O . VAL A 1 181 ? 15.835 -3.976 -6.747 1.00 95.25 181 VAL A O 1
ATOM 1377 N N . ALA A 1 182 ? 16.760 -4.652 -8.679 1.00 94.81 182 ALA A N 1
ATOM 1378 C CA . ALA A 1 182 ? 15.626 -5.481 -9.088 1.00 94.81 182 ALA A CA 1
ATOM 1379 C C . ALA A 1 182 ? 15.294 -6.583 -8.062 1.00 94.81 182 ALA A C 1
ATOM 1381 O O . ALA A 1 182 ? 14.121 -6.788 -7.750 1.00 94.81 182 ALA A O 1
ATOM 1382 N N . ILE A 1 183 ? 16.302 -7.252 -7.488 1.00 95.62 183 ILE A N 1
ATOM 1383 C CA . ILE A 1 183 ? 16.109 -8.267 -6.437 1.00 95.62 183 ILE A CA 1
ATOM 1384 C C . ILE A 1 183 ? 15.474 -7.648 -5.187 1.00 95.62 183 ILE A C 1
ATOM 1386 O O . ILE A 1 183 ? 14.520 -8.210 -4.643 1.00 95.62 183 ILE A O 1
ATOM 1390 N N . PHE A 1 184 ? 15.949 -6.479 -4.744 1.00 96.69 184 PHE A N 1
ATOM 1391 C CA . PHE A 1 184 ? 15.350 -5.784 -3.600 1.00 96.69 184 PHE A CA 1
ATOM 1392 C C . PHE A 1 184 ? 13.904 -5.366 -3.865 1.00 96.69 184 PHE A C 1
ATOM 1394 O O . PHE A 1 184 ? 13.058 -5.533 -2.985 1.00 96.69 184 PHE A O 1
ATOM 1401 N N . ILE A 1 185 ? 13.603 -4.882 -5.073 1.00 95.88 185 ILE A N 1
ATOM 1402 C CA . ILE A 1 185 ? 12.233 -4.554 -5.483 1.00 95.88 185 ILE A CA 1
ATOM 1403 C C . ILE A 1 185 ? 11.362 -5.812 -5.466 1.00 95.88 185 ILE A C 1
ATOM 1405 O O . ILE A 1 185 ? 10.288 -5.786 -4.875 1.00 95.88 185 ILE A O 1
ATOM 1409 N N . ALA A 1 186 ? 11.822 -6.925 -6.045 1.00 96.25 186 ALA A N 1
ATOM 1410 C CA . ALA A 1 186 ? 11.071 -8.181 -6.070 1.00 96.25 186 ALA A CA 1
ATOM 1411 C C . ALA A 1 186 ? 10.779 -8.709 -4.659 1.00 96.25 186 ALA A C 1
ATOM 1413 O O . ALA A 1 186 ? 9.650 -9.093 -4.353 1.00 96.25 186 ALA A O 1
ATOM 1414 N N . PHE A 1 187 ? 11.770 -8.680 -3.767 1.00 97.62 187 PHE A N 1
ATOM 1415 C CA . PHE A 1 187 ? 11.575 -9.097 -2.381 1.00 97.62 187 PHE A CA 1
ATOM 1416 C C . PHE A 1 187 ? 10.624 -8.152 -1.631 1.00 97.62 187 PHE A C 1
ATOM 1418 O O . PHE A 1 187 ? 9.688 -8.605 -0.967 1.00 97.62 187 PHE A O 1
ATOM 1425 N N . GLY A 1 188 ? 10.797 -6.837 -1.802 1.00 97.81 188 GLY A N 1
ATOM 1426 C CA . GLY A 1 188 ? 9.890 -5.821 -1.267 1.00 97.81 188 GLY A CA 1
ATOM 1427 C C . GLY A 1 188 ? 8.452 -6.000 -1.761 1.00 97.81 188 GLY A C 1
ATOM 1428 O O . GLY A 1 188 ? 7.517 -5.868 -0.975 1.00 97.81 188 GLY A O 1
ATOM 1429 N N . TYR A 1 189 ? 8.271 -6.391 -3.023 1.00 97.31 189 TYR A N 1
ATOM 1430 C CA . TYR A 1 189 ? 6.974 -6.667 -3.641 1.00 97.31 189 TYR A CA 1
ATOM 1431 C C . TYR A 1 189 ? 6.243 -7.830 -2.968 1.00 97.31 189 TYR A C 1
ATOM 1433 O O . TYR A 1 189 ? 5.059 -7.734 -2.640 1.00 97.31 189 TYR A O 1
ATOM 1441 N N . VAL A 1 190 ? 6.946 -8.938 -2.723 1.00 98.00 190 VAL A N 1
ATOM 1442 C CA . VAL A 1 190 ? 6.367 -10.106 -2.043 1.00 98.00 190 VAL A CA 1
ATOM 1443 C C . VAL A 1 190 ? 5.975 -9.748 -0.612 1.00 98.00 190 VAL A C 1
ATOM 1445 O O . VAL A 1 190 ? 4.858 -10.049 -0.185 1.00 98.00 190 VAL A O 1
ATOM 1448 N N . LEU A 1 191 ? 6.851 -9.052 0.119 1.00 98.44 191 LEU A N 1
ATOM 1449 C CA . LEU A 1 191 ? 6.543 -8.588 1.473 1.00 98.44 191 LEU A CA 1
ATOM 1450 C C . LEU A 1 191 ? 5.364 -7.611 1.495 1.00 98.44 191 LEU A C 1
ATOM 1452 O O . LEU A 1 191 ? 4.537 -7.676 2.403 1.00 98.44 191 LEU A O 1
ATOM 1456 N N . TRP A 1 192 ? 5.246 -6.748 0.488 1.00 98.19 192 TRP A N 1
ATOM 1457 C CA . TRP A 1 192 ? 4.112 -5.844 0.328 1.00 98.19 192 TRP A CA 1
ATOM 1458 C C . TRP A 1 192 ? 2.794 -6.608 0.167 1.00 98.19 192 TRP A C 1
ATOM 1460 O O . TRP A 1 192 ? 1.829 -6.329 0.878 1.00 98.19 192 TRP A O 1
ATOM 1470 N N . MET A 1 193 ? 2.751 -7.632 -0.691 1.00 98.19 193 MET A N 1
ATOM 1471 C CA . MET A 1 193 ? 1.563 -8.483 -0.844 1.00 98.19 193 MET A CA 1
ATOM 1472 C C . MET A 1 193 ? 1.206 -9.228 0.450 1.00 98.19 193 MET A C 1
ATOM 1474 O O . MET A 1 193 ? 0.034 -9.283 0.829 1.00 98.19 193 MET A O 1
ATOM 1478 N N . LEU A 1 194 ? 2.202 -9.759 1.166 1.00 98.44 194 LEU A N 1
ATOM 1479 C CA . LEU A 1 194 ? 1.988 -10.399 2.470 1.00 98.44 194 LEU A CA 1
ATOM 1480 C C . LEU A 1 194 ? 1.440 -9.412 3.504 1.00 98.44 194 LEU A C 1
ATOM 1482 O O . LEU A 1 194 ? 0.525 -9.743 4.261 1.00 98.44 194 LEU A O 1
ATOM 1486 N N . TRP A 1 195 ? 1.961 -8.186 3.518 1.00 98.69 195 TRP A N 1
ATOM 1487 C CA . TRP A 1 195 ? 1.453 -7.126 4.378 1.00 98.69 195 TRP A CA 1
ATOM 1488 C C . TRP A 1 195 ? -0.017 -6.824 4.078 1.00 98.69 195 TRP A C 1
ATOM 1490 O O . TRP A 1 195 ? -0.835 -6.852 5.000 1.00 98.69 195 TRP A O 1
ATOM 1500 N N . LEU A 1 196 ? -0.380 -6.627 2.804 1.00 98.38 196 LEU A N 1
ATOM 1501 C CA . LEU A 1 196 ? -1.770 -6.413 2.385 1.00 98.38 196 LEU A CA 1
ATOM 1502 C C . LEU A 1 196 ? -2.675 -7.559 2.858 1.00 98.38 196 LEU A C 1
ATOM 1504 O O . LEU A 1 196 ? -3.735 -7.310 3.431 1.00 98.38 196 LEU A O 1
ATOM 1508 N N . LEU A 1 197 ? -2.245 -8.814 2.706 1.00 98.38 197 LEU A N 1
ATOM 1509 C CA . LEU A 1 197 ? -3.012 -9.969 3.176 1.00 98.38 197 LEU A CA 1
ATOM 1510 C C . LEU A 1 197 ? -3.295 -9.896 4.687 1.00 98.38 197 LEU A C 1
ATOM 1512 O O . LEU A 1 197 ? -4.440 -10.074 5.112 1.00 98.38 197 LEU A O 1
ATOM 1516 N N . PHE A 1 198 ? -2.288 -9.577 5.504 1.00 98.38 198 PHE A N 1
ATOM 1517 C CA . PHE A 1 198 ? -2.465 -9.430 6.952 1.00 98.38 198 PHE A CA 1
ATOM 1518 C C . PHE A 1 198 ? -3.386 -8.265 7.325 1.00 98.38 198 PHE A C 1
ATOM 1520 O O . PHE A 1 198 ? -4.202 -8.394 8.244 1.00 98.38 198 PHE A O 1
ATOM 1527 N N . ILE A 1 199 ? -3.294 -7.137 6.616 1.00 98.38 199 ILE A N 1
ATOM 1528 C CA . ILE A 1 199 ? -4.187 -5.995 6.834 1.00 98.38 199 ILE A CA 1
ATOM 1529 C C . ILE A 1 199 ? -5.630 -6.359 6.495 1.00 98.38 199 ILE A C 1
ATOM 1531 O O . ILE A 1 199 ? -6.517 -6.111 7.315 1.00 98.38 199 ILE A O 1
ATOM 1535 N N . ALA A 1 200 ? -5.870 -6.997 5.347 1.00 98.12 200 ALA A N 1
ATOM 1536 C CA . ALA A 1 200 ? -7.202 -7.434 4.940 1.00 98.12 200 ALA A CA 1
ATOM 1537 C C . ALA A 1 200 ? -7.827 -8.348 6.002 1.00 98.12 200 ALA A C 1
ATOM 1539 O O . ALA A 1 200 ? -8.921 -8.072 6.500 1.00 98.12 200 ALA A O 1
ATOM 1540 N N . GLN A 1 201 ? -7.096 -9.387 6.420 1.00 97.81 201 GLN A N 1
ATOM 1541 C CA . GLN A 1 201 ? -7.545 -10.321 7.455 1.00 97.81 201 GLN A CA 1
ATOM 1542 C C . GLN A 1 201 ? -7.908 -9.597 8.754 1.00 97.81 201 GLN A C 1
ATOM 1544 O O . GLN A 1 201 ? -8.967 -9.850 9.336 1.00 97.81 201 GLN A O 1
ATOM 1549 N N . LYS A 1 202 ? -7.058 -8.670 9.210 1.00 97.69 202 LYS A N 1
ATOM 1550 C CA . LYS A 1 202 ? -7.299 -7.963 10.469 1.00 97.69 202 LYS A CA 1
ATOM 1551 C C . LYS A 1 202 ? -8.487 -7.006 10.385 1.00 97.69 202 LYS A C 1
ATOM 1553 O O . LYS A 1 202 ? -9.270 -6.949 11.333 1.00 97.69 202 LYS A O 1
ATOM 1558 N N . LEU A 1 203 ? -8.661 -6.287 9.278 1.00 97.69 203 LEU A N 1
ATOM 1559 C CA . LEU A 1 203 ? -9.804 -5.389 9.091 1.00 97.69 203 LEU A CA 1
ATOM 1560 C C . LEU A 1 203 ? -11.133 -6.165 9.060 1.00 97.69 203 LEU A C 1
ATOM 1562 O O . LEU A 1 203 ? -12.075 -5.756 9.738 1.00 97.69 203 LEU A O 1
ATOM 1566 N N . TYR A 1 204 ? -11.190 -7.332 8.404 1.00 97.31 204 TYR A N 1
ATOM 1567 C CA . TYR A 1 204 ? -12.365 -8.219 8.463 1.00 97.31 204 TYR A CA 1
ATOM 1568 C C . TYR A 1 204 ? -12.656 -8.733 9.879 1.00 97.31 204 TYR A C 1
ATOM 1570 O O . TYR A 1 204 ? -13.811 -8.810 10.297 1.00 97.31 204 TYR A O 1
ATOM 1578 N N . GLN A 1 205 ? -11.624 -9.077 10.656 1.00 96.75 205 GLN A N 1
ATOM 1579 C CA . GLN A 1 205 ? -11.818 -9.479 12.055 1.00 96.75 205 GLN A CA 1
ATOM 1580 C C . GLN A 1 205 ? -12.419 -8.343 12.896 1.00 96.75 205 GLN A C 1
ATOM 1582 O O . GLN A 1 205 ? -13.295 -8.591 13.727 1.00 96.75 205 GLN A O 1
ATOM 1587 N N . LEU A 1 206 ? -11.969 -7.103 12.678 1.00 95.62 206 LEU A N 1
ATOM 1588 C CA . LEU A 1 206 ? -12.484 -5.923 13.378 1.00 95.62 206 LEU A CA 1
ATOM 1589 C C . LEU A 1 206 ? -13.933 -5.611 12.995 1.00 95.62 206 LEU A C 1
ATOM 1591 O O . LEU A 1 206 ? -14.739 -5.321 13.879 1.00 95.62 206 LEU A O 1
ATOM 1595 N N . GLU A 1 207 ? -14.282 -5.737 11.715 1.00 95.44 207 GLU A N 1
ATOM 1596 C CA . GLU A 1 207 ? -15.665 -5.630 11.240 1.00 95.44 207 GLU A CA 1
ATOM 1597 C C . GLU A 1 207 ? -16.581 -6.628 11.972 1.00 95.44 207 GLU A C 1
ATOM 1599 O O . GLU A 1 207 ? -17.579 -6.229 12.580 1.00 95.44 207 GLU A O 1
ATOM 1604 N N . LYS A 1 208 ? -16.215 -7.919 11.979 1.00 94.25 208 LYS A N 1
ATOM 1605 C CA . LYS A 1 208 ? -16.993 -8.981 12.645 1.00 94.25 208 LYS A CA 1
ATOM 1606 C C . LYS A 1 208 ? -17.113 -8.763 14.151 1.00 94.25 208 LYS A C 1
ATOM 1608 O O . LYS A 1 208 ? -18.151 -9.049 14.743 1.00 94.25 208 LYS A O 1
ATOM 1613 N N . PHE A 1 209 ? -16.053 -8.275 14.795 1.00 93.62 209 PHE A N 1
ATOM 1614 C CA . PHE A 1 209 ? -16.071 -7.983 16.227 1.00 93.62 209 PHE A CA 1
ATOM 1615 C C . PHE A 1 209 ? -17.039 -6.849 16.582 1.00 93.62 209 PHE A C 1
ATOM 1617 O O . PHE A 1 209 ? -17.705 -6.927 17.611 1.00 93.62 209 PHE A O 1
ATOM 1624 N N . ILE A 1 210 ? -17.145 -5.819 15.740 1.00 91.62 210 ILE A N 1
ATOM 1625 C CA . ILE A 1 210 ? -18.104 -4.726 15.951 1.00 91.62 210 ILE A CA 1
ATOM 1626 C C . ILE A 1 210 ? -19.535 -5.190 15.696 1.00 91.62 210 ILE A C 1
ATOM 1628 O O . ILE A 1 210 ? -20.411 -4.827 16.473 1.00 91.62 210 ILE A O 1
ATOM 1632 N N . GLY A 1 211 ? -19.762 -6.020 14.671 1.00 86.62 211 GLY A N 1
ATOM 1633 C CA . GLY A 1 211 ? -21.083 -6.593 14.391 1.00 86.62 211 GLY A CA 1
ATOM 1634 C C . GLY A 1 211 ? -21.663 -7.344 15.592 1.00 86.62 211 GLY A C 1
ATOM 1635 O O . GLY A 1 211 ? -22.766 -7.036 16.018 1.00 86.62 211 GLY A O 1
ATOM 1636 N N . ARG A 1 212 ? -20.867 -8.220 16.216 1.00 88.75 212 ARG A N 1
ATOM 1637 C CA . ARG A 1 212 ? -21.283 -8.999 17.399 1.00 88.75 212 ARG A CA 1
ATOM 1638 C C . ARG A 1 212 ? -21.576 -8.175 18.657 1.00 88.75 212 ARG A C 1
ATOM 16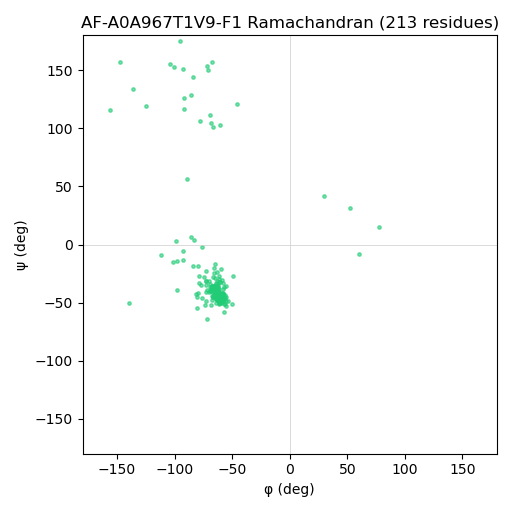40 O O . ARG A 1 212 ? -22.130 -8.710 19.600 1.00 88.75 212 ARG A O 1
ATOM 1647 N N . LYS A 1 213 ? -21.138 -6.914 18.727 1.00 83.12 213 LYS A N 1
ATOM 1648 C CA . LYS A 1 213 ? -21.414 -6.017 19.867 1.00 83.12 213 LYS A CA 1
ATOM 1649 C C . LYS A 1 213 ? -22.666 -5.158 19.672 1.00 83.12 213 LYS A C 1
ATOM 1651 O O . LYS A 1 213 ? -22.966 -4.341 20.542 1.00 83.12 213 LYS A O 1
ATOM 1656 N N . ALA A 1 214 ? -23.280 -5.231 18.496 1.00 76.06 214 ALA A N 1
ATOM 1657 C CA . ALA A 1 214 ? -24.469 -4.465 18.148 1.00 76.06 214 ALA A CA 1
ATOM 1658 C C . ALA A 1 214 ? -25.760 -5.297 18.241 1.00 76.06 214 ALA A C 1
ATOM 1660 O O . ALA A 1 214 ? -26.833 -4.702 18.240 1.00 76.06 214 ALA A O 1
ATOM 1661 N N . GLU A 1 215 ? -25.629 -6.625 18.310 1.00 72.75 215 GLU A N 1
ATOM 1662 C CA . GLU A 1 215 ? -26.683 -7.601 18.626 1.00 72.75 215 GLU A CA 1
ATOM 1663 C C . GLU A 1 215 ? -26.800 -7.775 20.146 1.00 72.75 215 GLU A C 1
ATOM 1665 O O . GLU A 1 215 ? -27.947 -7.876 20.629 1.00 72.75 215 GLU A O 1
#

Foldseek 3Di:
DVVVVVLVVLVVLLVLLVLLLVLLVVLLVLLVLLVVVLVCVVVVPDDPDDPSNLSNPDLLSQLLCQLVVHDHDQQDQRPNNLSNLVSLLSNLSNLQVVQVVLPVVLSVQLNCLSVVLNVVCVVRVHPSSLSSLVSLLSSLVSVCSDPLADVVLSVLSNLLSVLCNCLRPVCSVPDHRHPVSSVSSVVSSVSVSVSSVRSSVSSVVVSVVSVVVSD

Sequence (215 aa):
MNQLAETDKKNLQKNLYKAGATSVLLMLVLFLIGAIGIITTSLRITINNGWLMQLQDNWLVVLFKINMGLQANLNIISLIDLAIMVLFCAMSLGLYHGLKKASKIWSLIATALPFLGIPTFLATSTAGRSALLIATLLFSIIMLRSNIFSKITAYVGIVASTLLFFAGDIATAIFSSSSIVAIFIAFGYVLWMLWLLFIAQKLYQLEKFIGRKAE

Solvent-accessible surface area (backbone atoms only — not comparable to full-atom values): 10649 Å² total; per-residue (Å²): 119,71,68,64,59,52,50,55,52,52,52,52,52,34,51,36,17,46,49,9,19,52,26,29,50,52,46,42,52,48,50,50,47,15,53,51,42,52,53,36,58,75,69,66,54,84,73,83,89,50,79,67,59,63,52,21,61,31,65,69,47,39,48,33,36,36,18,66,68,41,94,63,76,68,75,57,80,46,70,55,46,54,50,46,45,55,30,48,37,42,26,29,56,22,47,28,71,71,40,32,84,60,37,52,67,63,30,49,52,29,39,46,31,32,63,54,11,51,64,40,22,73,76,61,34,50,67,15,59,55,27,47,33,52,20,42,30,46,50,17,58,48,24,64,70,31,87,85,49,55,59,66,51,14,51,38,25,36,53,12,22,51,31,33,43,49,34,40,55,50,39,58,72,75,44,76,65,32,64,69,44,21,50,41,28,54,54,15,49,53,33,41,47,54,29,36,52,50,50,22,55,51,27,47,52,52,23,55,56,51,55,68,73,75,112

Secondary structure (DSSP, 8-state):
-HHHHHHHHHHHHHHHHHHHHHHHHHHHHHHHHHHHHHHHHHTT----S-THHHHH--HHHHHHHHHTT----SSS--HHHHHHHHHHHHHHHHHHHHHTTT-HHHHHHHHHHHHHHHHHHHHHSSTHHHHHHHHHHHHHHHHHH-SSS-HHHHHHHHHHHHHIIIIIIIIHHHS---HHHHHHHHHHHHHHHHHHHHHHHHHHHHHHHHHTTT-

pLDDT: mean 93.19, std 7.02, range [60.47, 98.69]